Protein AF-A0A059LNC3-F1 (afdb_monomer)

Foldseek 3Di:
DPPVVVVVVVVVVVVVVVVVVVVVVVVVVVPDQQWADLLQRDRDDCVVVVVPDDIDNHSCQLFPLPPNHSHVPGDPVFQPFWKAQPDVPDQQAIDTDSPNVCSSPPARTDPDRCQCQPAPDPRHVDNGGGHQDDWWWAADDVPDQRAIDTDSPPCCCVVPARTHRDRCQCQDCVRVHVRGGPPPPPPDDDPPPPDPDPDDDPVPPDDDDDPPPPPDDDDDDDD

Mean predicted aligned error: 16.3 Å

Sequence (223 aa):
MTLKYVAALFVAALAATAGARTLLRSASRQLAPPCYVPNTCRDDSPSVCARGFDTYESVEDCCTSGGVGAFPDGCSAQAPDCIVVTSYFPKMDCGPSTNSTKCAENWGRWNTYEDCCAVQAKGGAFPNGCTKPGPCWAMSTSFPQRTCAVTDNSTICMRGWGAFVEEGACCALGGAFSDGCTHLSTGERMPLLVPVDPMPSIDDFMPLEDPTAAALKSVDDRV

Structure (mmCIF, N/CA/C/O backbone):
data_AF-A0A059LNC3-F1
#
_entry.id   AF-A0A059LNC3-F1
#
loop_
_atom_site.group_PDB
_atom_site.id
_atom_site.type_symbol
_atom_site.label_atom_id
_atom_site.label_alt_id
_atom_site.label_comp_id
_atom_site.label_asym_id
_atom_site.label_entity_id
_atom_site.label_seq_id
_atom_site.pdbx_PDB_ins_code
_atom_site.Cartn_x
_atom_site.Cartn_y
_atom_site.Cartn_z
_atom_site.occupancy
_atom_site.B_iso_or_equiv
_atom_site.auth_seq_id
_atom_site.auth_comp_id
_atom_site.auth_asym_id
_atom_site.auth_atom_id
_atom_site.pdbx_PDB_model_num
ATOM 1 N N . MET A 1 1 ? 36.373 65.378 -29.441 1.00 56.38 1 MET A N 1
ATOM 2 C CA . MET A 1 1 ? 35.057 64.908 -29.945 1.00 56.38 1 MET A CA 1
ATOM 3 C C . MET A 1 1 ? 35.093 63.522 -30.612 1.00 56.38 1 MET A C 1
ATOM 5 O O . MET A 1 1 ? 34.067 63.080 -31.103 1.00 56.38 1 MET A O 1
ATOM 9 N N . THR A 1 2 ? 36.206 62.782 -30.581 1.00 55.97 2 THR A N 1
ATOM 10 C CA . THR A 1 2 ? 36.377 61.531 -31.352 1.00 55.97 2 THR A CA 1
ATOM 11 C C . THR A 1 2 ? 36.233 60.236 -30.540 1.00 55.97 2 THR A C 1
ATOM 13 O O . THR A 1 2 ? 36.014 59.184 -31.125 1.00 55.97 2 THR A O 1
ATOM 16 N N . LEU A 1 3 ? 36.268 60.285 -29.202 1.00 53.72 3 LEU A N 1
ATOM 17 C CA . LEU A 1 3 ? 36.261 59.067 -28.373 1.00 53.72 3 LEU A CA 1
ATOM 18 C C . LEU A 1 3 ? 34.870 58.420 -28.190 1.00 53.72 3 LEU A C 1
ATOM 20 O O . LEU A 1 3 ? 34.778 57.212 -28.003 1.00 53.72 3 LEU A O 1
ATOM 24 N N . LYS A 1 4 ? 33.774 59.191 -28.274 1.00 55.47 4 LYS A N 1
AT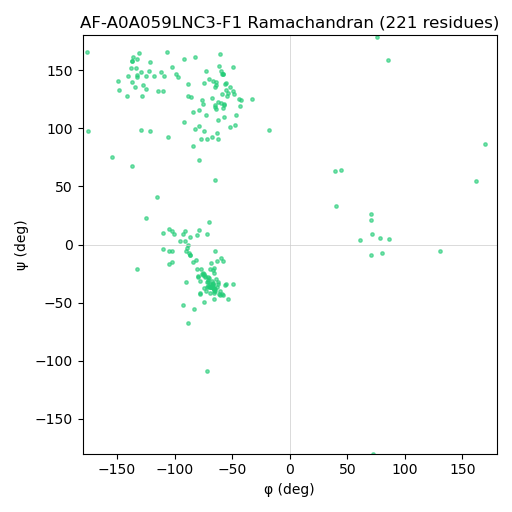OM 25 C CA . LYS A 1 4 ? 32.408 58.663 -28.060 1.00 55.47 4 LYS A CA 1
ATOM 26 C C . LYS A 1 4 ? 31.874 57.837 -29.241 1.00 55.47 4 LYS A C 1
ATOM 28 O O . LYS A 1 4 ? 31.067 56.941 -29.028 1.00 55.47 4 LYS A O 1
ATOM 33 N N . TYR A 1 5 ? 32.350 58.093 -30.462 1.00 52.41 5 TYR A N 1
ATOM 34 C CA . TYR A 1 5 ? 31.890 57.381 -31.662 1.00 52.41 5 TYR A CA 1
ATOM 35 C C . TYR A 1 5 ? 32.535 55.996 -31.833 1.00 52.41 5 TYR A C 1
ATOM 37 O O . TYR A 1 5 ? 31.896 55.089 -32.356 1.00 52.41 5 TYR A O 1
ATOM 45 N N . VAL A 1 6 ? 33.758 55.792 -31.326 1.00 59.41 6 VAL A N 1
ATOM 46 C CA . VAL A 1 6 ? 34.452 54.492 -31.414 1.00 59.41 6 VAL A CA 1
ATOM 47 C C . VAL A 1 6 ? 33.821 53.452 -30.479 1.00 59.41 6 VAL A C 1
ATOM 49 O O . VAL A 1 6 ? 33.678 52.290 -30.853 1.00 59.41 6 VAL A O 1
ATOM 52 N N . ALA A 1 7 ? 33.362 53.868 -29.294 1.00 58.66 7 ALA A N 1
ATOM 53 C CA . ALA A 1 7 ? 32.707 52.969 -28.343 1.00 58.66 7 ALA A CA 1
ATOM 54 C C . ALA A 1 7 ? 31.346 52.450 -28.853 1.00 58.66 7 ALA A C 1
ATOM 56 O O . ALA A 1 7 ? 31.029 51.277 -28.671 1.00 58.66 7 ALA A O 1
ATOM 57 N N . ALA A 1 8 ? 30.565 53.287 -29.545 1.00 56.69 8 ALA A N 1
ATOM 58 C CA . ALA A 1 8 ? 29.263 52.888 -30.089 1.00 56.69 8 ALA A CA 1
ATOM 59 C C . ALA A 1 8 ? 29.383 51.855 -31.229 1.00 56.69 8 ALA A C 1
ATOM 61 O O . ALA A 1 8 ? 28.571 50.934 -31.317 1.00 56.69 8 ALA A O 1
ATOM 62 N N . LEU A 1 9 ? 30.428 51.957 -32.060 1.00 57.75 9 LEU A N 1
ATOM 63 C CA . LEU A 1 9 ? 30.699 51.002 -33.142 1.00 57.75 9 LEU A CA 1
ATOM 64 C C . LEU A 1 9 ? 31.119 49.615 -32.623 1.00 57.75 9 LEU A C 1
ATOM 66 O O . LEU A 1 9 ? 30.714 48.604 -33.196 1.00 57.75 9 LEU A O 1
ATOM 70 N N . PHE A 1 10 ? 31.855 49.543 -31.509 1.00 56.38 10 PHE A N 1
ATOM 71 C CA . PHE A 1 10 ? 32.237 48.257 -30.908 1.00 56.38 10 PHE A CA 1
ATOM 72 C C . PHE A 1 10 ? 31.051 47.510 -30.277 1.00 56.38 10 PHE A C 1
ATOM 74 O O . PHE A 1 10 ? 30.966 46.286 -30.391 1.00 56.38 10 PHE A O 1
ATOM 81 N N . VAL A 1 11 ? 30.100 48.222 -29.662 1.00 58.44 11 VAL A N 1
ATOM 82 C CA . VAL A 1 11 ? 28.912 47.597 -29.047 1.00 58.44 11 VAL A CA 1
ATOM 83 C C . VAL A 1 11 ? 27.966 47.018 -30.109 1.00 58.44 11 VAL A C 1
ATOM 85 O O . VAL A 1 11 ? 27.432 45.924 -29.923 1.00 58.44 11 VAL A O 1
ATOM 88 N N . ALA A 1 12 ? 27.817 47.682 -31.260 1.00 55.06 12 ALA A N 1
ATOM 89 C CA . ALA A 1 12 ? 27.000 47.171 -32.364 1.00 55.06 12 ALA A CA 1
ATOM 90 C C . ALA A 1 12 ? 27.604 45.912 -33.025 1.00 55.06 12 ALA A C 1
ATOM 92 O O . ALA A 1 12 ? 26.870 44.984 -33.370 1.00 55.06 12 ALA A O 1
ATOM 93 N N . ALA A 1 13 ? 28.935 45.831 -33.144 1.00 53.44 13 ALA A N 1
ATOM 94 C CA . ALA A 1 13 ? 29.615 44.663 -33.713 1.00 53.44 13 ALA A CA 1
ATOM 95 C C . ALA A 1 13 ? 29.520 43.413 -32.812 1.00 53.44 13 ALA A C 1
ATOM 97 O O . ALA A 1 13 ? 29.395 42.290 -33.307 1.00 53.44 13 ALA A O 1
ATOM 98 N N . LEU A 1 14 ? 29.513 43.589 -31.486 1.00 55.06 14 LEU A N 1
ATOM 99 C CA . LEU A 1 14 ? 29.352 42.482 -30.537 1.00 55.06 14 LEU A CA 1
ATOM 100 C C . LEU A 1 14 ? 27.921 41.914 -30.531 1.00 55.06 14 LEU A C 1
ATOM 102 O O . LEU A 1 14 ? 27.759 40.696 -30.451 1.00 55.06 14 LEU A O 1
ATOM 106 N N . ALA A 1 15 ? 26.890 42.746 -30.710 1.00 53.81 15 ALA A N 1
ATOM 107 C CA . ALA A 1 15 ? 25.498 42.285 -30.751 1.00 53.81 15 ALA A CA 1
ATOM 108 C C . ALA A 1 15 ? 25.180 41.407 -31.983 1.00 53.81 15 ALA A C 1
ATOM 110 O O . ALA A 1 15 ? 24.427 40.437 -31.875 1.00 53.81 15 ALA A O 1
ATOM 111 N N . ALA A 1 16 ? 25.800 41.678 -33.138 1.00 52.62 16 ALA A N 1
ATOM 112 C CA . ALA A 1 16 ? 25.565 40.914 -34.368 1.00 52.62 16 ALA A CA 1
ATOM 113 C C . ALA A 1 16 ? 26.142 39.481 -34.327 1.00 52.62 16 ALA A C 1
ATOM 115 O O . ALA A 1 16 ? 25.589 38.565 -34.937 1.00 52.62 16 ALA A O 1
ATOM 116 N N . THR A 1 17 ? 27.220 39.247 -33.570 1.00 54.09 17 THR A N 1
ATOM 117 C CA . THR A 1 17 ? 27.841 37.908 -33.474 1.00 54.09 17 THR A CA 1
ATOM 118 C C . THR A 1 17 ? 27.118 36.962 -32.511 1.00 54.09 17 THR A C 1
ATOM 120 O O . THR A 1 17 ? 27.224 35.741 -32.653 1.00 54.09 17 THR A O 1
ATOM 123 N N . ALA A 1 18 ? 26.332 37.496 -31.569 1.00 55.28 18 ALA A N 1
ATOM 124 C CA . ALA A 1 18 ? 25.531 36.688 -30.654 1.00 55.28 18 ALA A CA 1
ATOM 125 C C . ALA A 1 18 ? 24.326 36.036 -31.359 1.00 55.28 18 ALA A C 1
ATOM 127 O O . ALA A 1 18 ? 24.063 34.857 -31.135 1.00 55.28 18 ALA A O 1
ATOM 128 N N . GLY A 1 19 ? 23.647 36.755 -32.264 1.00 56.31 19 GLY A N 1
ATOM 129 C CA . GLY A 1 19 ? 22.470 36.243 -32.983 1.00 56.31 19 GLY A CA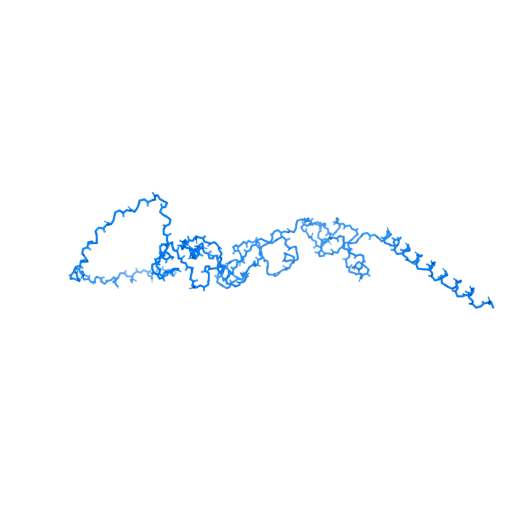 1
ATOM 130 C C . GLY A 1 19 ? 22.777 35.117 -33.981 1.00 56.31 19 GLY A C 1
ATOM 131 O O . GLY A 1 19 ? 22.016 34.155 -34.090 1.00 56.31 19 GLY A O 1
ATOM 132 N N . ALA A 1 20 ? 23.926 35.180 -34.664 1.00 56.69 20 ALA A N 1
ATOM 133 C CA . ALA A 1 20 ? 24.316 34.169 -35.651 1.00 56.69 20 ALA A CA 1
ATOM 134 C C . ALA A 1 20 ? 24.593 32.787 -35.022 1.00 56.69 20 ALA A C 1
ATOM 136 O O . ALA A 1 20 ? 24.290 31.753 -35.620 1.00 56.69 20 ALA A O 1
ATOM 137 N N . ARG A 1 21 ? 25.117 32.744 -33.788 1.00 59.69 21 ARG A N 1
ATOM 138 C CA . ARG A 1 21 ? 25.406 31.480 -33.082 1.00 59.69 21 ARG A CA 1
ATOM 139 C C . ARG A 1 21 ? 24.139 30.750 -32.629 1.00 59.69 21 ARG A C 1
ATOM 141 O O . ARG A 1 21 ? 24.135 29.520 -32.583 1.00 59.69 21 ARG A O 1
ATOM 148 N N . THR A 1 22 ? 23.066 31.474 -32.321 1.00 60.84 22 THR A N 1
ATOM 149 C CA . THR A 1 22 ? 21.786 30.884 -31.896 1.00 60.84 22 THR A CA 1
ATOM 150 C C . THR A 1 22 ? 21.028 30.266 -33.072 1.00 60.84 22 THR A C 1
ATOM 152 O O . THR A 1 22 ? 20.455 29.185 -32.927 1.00 60.84 22 THR A O 1
ATOM 155 N N . LEU A 1 23 ? 21.084 30.901 -34.250 1.00 59.72 23 LEU A N 1
ATOM 156 C CA . LEU A 1 23 ? 20.479 30.370 -35.476 1.00 59.72 23 LEU A CA 1
ATOM 157 C C . LEU A 1 23 ? 21.220 29.127 -35.987 1.00 59.72 23 LEU A C 1
ATOM 159 O O . LEU A 1 23 ? 20.574 28.133 -36.312 1.00 59.72 23 LEU A O 1
ATOM 163 N N . LEU A 1 24 ? 22.559 29.121 -35.950 1.00 59.75 24 LEU A N 1
ATOM 164 C CA . LEU A 1 24 ? 23.356 27.938 -36.304 1.00 59.75 24 LEU A CA 1
ATOM 165 C C . LEU A 1 24 ? 23.101 26.749 -35.363 1.00 59.75 24 LEU A C 1
ATOM 167 O O . LEU A 1 24 ? 23.027 25.620 -35.837 1.00 59.75 24 LEU A O 1
ATOM 171 N N . ARG A 1 25 ? 22.889 26.982 -34.057 1.00 60.56 25 ARG A N 1
ATOM 172 C CA . ARG A 1 25 ? 22.523 25.915 -33.103 1.00 60.56 25 ARG A CA 1
ATOM 173 C C . ARG A 1 25 ? 21.105 25.371 -33.290 1.00 60.56 25 ARG A C 1
ATOM 175 O O . ARG A 1 25 ? 20.871 24.219 -32.934 1.00 60.56 25 ARG A O 1
ATOM 182 N N . SER A 1 26 ? 20.166 26.171 -33.801 1.00 61.31 26 SER A N 1
ATOM 183 C CA . SER A 1 26 ? 18.816 25.678 -34.123 1.00 61.31 26 SER A CA 1
ATOM 184 C C . SER A 1 26 ? 18.805 24.900 -35.436 1.00 61.31 26 SER A C 1
ATOM 186 O O . SER A 1 26 ? 18.231 23.817 -35.484 1.00 61.31 26 SER A O 1
ATOM 188 N N . ALA A 1 27 ? 19.511 25.385 -36.461 1.00 60.66 27 ALA A N 1
ATOM 189 C CA . ALA A 1 27 ? 19.631 24.684 -37.738 1.00 60.66 27 ALA A CA 1
ATOM 190 C C . ALA A 1 27 ? 20.395 23.355 -37.598 1.00 60.66 27 ALA A C 1
ATOM 192 O O . ALA A 1 27 ? 19.988 22.349 -38.169 1.00 60.66 27 ALA A O 1
ATOM 193 N N . SER A 1 28 ? 21.447 23.297 -36.769 1.0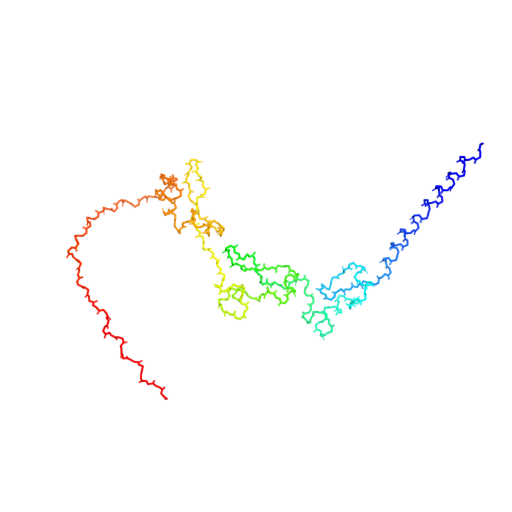0 58.78 28 SER A N 1
ATOM 194 C CA . SER A 1 28 ? 22.190 22.050 -36.539 1.00 58.78 28 SER A CA 1
ATOM 195 C C . SER A 1 28 ? 21.396 20.996 -35.760 1.00 58.78 28 SER A C 1
ATOM 197 O O . SER A 1 28 ? 21.720 19.818 -35.844 1.00 58.78 28 SER A O 1
ATOM 199 N N . ARG A 1 29 ? 20.359 21.389 -35.004 1.00 56.19 29 ARG A N 1
ATOM 200 C CA . ARG A 1 29 ? 19.451 20.435 -34.343 1.00 56.19 29 ARG A CA 1
ATOM 201 C C . ARG A 1 29 ? 18.440 19.811 -35.304 1.00 56.19 29 ARG A C 1
ATOM 203 O O . ARG A 1 29 ? 17.932 18.748 -34.992 1.00 56.19 29 ARG A O 1
ATOM 210 N N . GLN A 1 30 ? 18.164 20.442 -36.446 1.00 58.88 30 GLN A N 1
ATOM 211 C CA . GLN A 1 30 ? 17.219 19.922 -37.441 1.00 58.88 30 GLN A CA 1
ATOM 212 C C . GLN A 1 30 ? 17.833 18.898 -38.405 1.00 58.88 30 GLN A C 1
ATOM 214 O O . GLN A 1 30 ? 17.085 18.212 -39.089 1.00 58.88 30 GLN A O 1
ATOM 219 N N . LEU A 1 31 ? 19.166 18.793 -38.475 1.00 62.88 31 LEU A N 1
ATOM 220 C CA . LEU A 1 31 ? 19.852 17.849 -39.370 1.00 62.88 31 LEU A CA 1
ATOM 221 C C . LEU A 1 31 ? 20.433 16.620 -38.661 1.00 62.88 31 LEU A C 1
ATOM 223 O O . LEU A 1 31 ? 20.955 15.736 -39.335 1.00 62.88 31 LEU A O 1
ATOM 227 N N . ALA A 1 32 ? 20.378 16.554 -37.329 1.00 65.88 32 ALA A N 1
ATOM 228 C CA . ALA A 1 32 ? 20.753 15.331 -36.634 1.00 65.88 32 ALA A CA 1
ATOM 229 C C . ALA A 1 32 ? 19.606 14.318 -36.796 1.00 65.88 32 ALA A C 1
ATOM 231 O O . ALA A 1 32 ? 18.471 14.670 -36.461 1.00 65.88 32 ALA A O 1
ATOM 232 N N . PRO A 1 33 ? 19.861 13.107 -37.325 1.00 69.06 33 PRO A N 1
ATOM 233 C CA . PRO A 1 33 ? 18.838 12.070 -37.364 1.00 69.06 33 PRO A CA 1
ATOM 234 C C . PRO A 1 33 ? 18.348 11.772 -35.934 1.00 69.06 33 PRO A C 1
ATOM 236 O O . PRO A 1 33 ? 19.143 11.891 -34.992 1.00 69.06 33 PRO A O 1
ATOM 239 N N . PRO A 1 34 ? 17.057 11.431 -35.751 1.00 72.81 34 PRO A N 1
ATOM 240 C CA . PRO A 1 34 ? 16.557 10.971 -34.461 1.00 72.81 34 PRO A CA 1
ATOM 241 C C . PRO A 1 34 ? 17.356 9.740 -34.025 1.00 72.81 34 PRO A C 1
ATOM 243 O O . PRO A 1 34 ? 17.830 8.965 -34.854 1.00 72.81 34 PRO A O 1
ATOM 246 N N . CYS A 1 35 ? 17.559 9.596 -32.724 1.00 74.44 35 CYS A N 1
ATOM 247 C CA . CYS A 1 35 ? 18.423 8.565 -32.175 1.00 74.44 35 CYS A CA 1
ATOM 248 C C . CYS A 1 35 ? 17.804 8.014 -30.894 1.00 74.44 35 CYS A C 1
ATOM 250 O O . CYS A 1 35 ? 17.443 8.763 -29.985 1.00 74.44 35 CYS A O 1
ATOM 252 N N . TYR A 1 36 ? 17.680 6.690 -30.831 1.00 75.31 36 TYR A N 1
ATOM 253 C CA . TYR A 1 36 ? 16.955 6.005 -29.764 1.00 75.31 36 TYR A CA 1
ATOM 254 C C . TYR A 1 36 ? 17.917 5.244 -28.856 1.00 75.31 36 TYR A C 1
ATOM 256 O O . TYR A 1 36 ? 18.804 4.530 -29.328 1.00 75.31 36 TYR A O 1
ATOM 264 N N . VAL A 1 37 ? 17.750 5.411 -27.542 1.00 73.44 37 VAL A N 1
ATOM 265 C CA . VAL A 1 37 ? 18.622 4.811 -26.521 1.00 73.44 37 VAL A CA 1
ATOM 266 C C . VAL A 1 37 ? 18.106 3.411 -26.145 1.00 73.44 37 VAL A C 1
ATOM 268 O O . VAL A 1 37 ? 16.901 3.261 -25.932 1.00 73.44 37 VAL A O 1
ATOM 271 N N . PRO A 1 38 ? 18.978 2.395 -25.973 1.00 66.38 38 PRO A N 1
ATOM 272 C CA . PRO A 1 38 ? 18.580 1.000 -25.758 1.00 66.38 38 PRO A CA 1
ATOM 273 C C . PRO A 1 38 ? 17.657 0.783 -24.561 1.00 66.38 38 PRO A C 1
ATOM 275 O O . PRO A 1 38 ? 16.782 -0.064 -24.599 1.00 66.38 38 PRO A O 1
ATOM 278 N N . ASN A 1 39 ? 17.830 1.549 -23.484 1.00 66.69 39 ASN A N 1
ATOM 279 C CA . ASN A 1 39 ? 17.120 1.286 -22.229 1.00 66.69 39 ASN A CA 1
ATOM 280 C C . ASN A 1 39 ? 15.690 1.833 -22.202 1.00 66.69 39 ASN A C 1
ATOM 282 O O . ASN A 1 39 ? 14.934 1.524 -21.284 1.00 66.69 39 ASN A O 1
ATOM 286 N N . THR A 1 40 ? 15.329 2.699 -23.146 1.00 68.88 40 THR A N 1
ATOM 287 C CA . THR A 1 40 ? 14.039 3.401 -23.133 1.00 68.88 40 THR A CA 1
ATOM 288 C C . THR A 1 40 ? 13.335 3.359 -24.479 1.00 68.88 40 THR A C 1
ATOM 290 O O . THR A 1 40 ? 12.126 3.591 -24.508 1.00 68.88 40 THR A O 1
ATOM 293 N N . CYS A 1 41 ? 14.073 3.124 -25.575 1.00 71.69 41 CYS A N 1
ATOM 294 C CA . CYS A 1 41 ? 13.630 3.314 -26.959 1.00 71.69 41 CYS A CA 1
ATOM 295 C C . CYS A 1 41 ? 12.793 4.586 -27.145 1.00 71.69 41 CYS A C 1
ATOM 297 O O . CYS A 1 41 ? 11.860 4.643 -27.945 1.00 71.69 41 CYS A O 1
ATOM 299 N N . ARG A 1 42 ? 13.114 5.619 -26.360 1.00 71.69 42 ARG A N 1
ATOM 300 C CA . ARG A 1 42 ? 12.506 6.938 -26.441 1.00 71.69 42 ARG A CA 1
ATOM 301 C C . ARG A 1 42 ? 13.449 7.873 -27.165 1.00 71.69 42 ARG A C 1
ATOM 303 O O . ARG A 1 42 ? 14.664 7.687 -27.154 1.00 71.69 42 ARG A O 1
ATOM 310 N N . ASP A 1 43 ? 12.836 8.869 -27.786 1.00 66.50 43 ASP A N 1
ATOM 311 C CA . ASP A 1 43 ? 13.534 9.988 -28.397 1.00 66.50 43 ASP A CA 1
ATOM 312 C C . ASP A 1 43 ? 14.169 10.808 -27.263 1.00 66.50 43 ASP A C 1
ATOM 314 O O . ASP A 1 43 ? 13.512 11.608 -26.586 1.00 66.50 43 ASP A O 1
ATOM 318 N N . ASP A 1 44 ? 15.419 10.481 -26.945 1.00 66.75 44 ASP A N 1
ATOM 319 C CA . ASP A 1 44 ? 16.178 11.106 -25.871 1.00 66.75 44 ASP A CA 1
ATOM 320 C C . ASP A 1 44 ? 16.975 12.298 -26.412 1.00 66.75 44 ASP A C 1
ATOM 322 O O . ASP A 1 44 ? 17.233 12.447 -27.605 1.00 66.75 44 ASP A O 1
ATOM 326 N N . SER A 1 45 ? 17.375 13.201 -25.513 1.00 65.75 45 SER A N 1
ATOM 327 C CA . SER A 1 45 ? 18.103 14.405 -25.921 1.00 65.75 45 SER A CA 1
ATOM 328 C C . SER A 1 45 ? 19.364 14.059 -26.737 1.00 65.75 45 SER A C 1
ATOM 330 O O . SER A 1 45 ? 20.146 13.203 -26.313 1.00 65.75 45 SER A O 1
ATOM 332 N N . PRO A 1 46 ? 19.669 14.806 -27.820 1.00 67.50 46 PRO A N 1
ATOM 333 C CA . PRO A 1 46 ? 20.775 14.523 -28.751 1.00 67.50 46 PRO A CA 1
ATOM 334 C C . PRO A 1 46 ? 22.164 14.476 -28.089 1.00 67.50 46 PRO A C 1
ATOM 336 O O . PRO A 1 46 ? 23.134 13.985 -28.664 1.00 67.50 46 PRO A O 1
ATOM 339 N N . SER A 1 47 ? 22.279 14.965 -26.852 1.00 71.69 47 SER A N 1
ATOM 340 C CA . SER A 1 47 ? 23.475 14.838 -26.018 1.00 71.69 47 SER A CA 1
ATOM 341 C C . SER A 1 47 ? 23.814 13.403 -25.605 1.00 71.69 47 SER A C 1
ATOM 343 O O . SER A 1 47 ? 24.974 13.151 -25.284 1.00 71.69 47 SER A O 1
ATOM 345 N N . VAL A 1 48 ? 22.839 12.489 -25.559 1.00 69.12 48 VAL A N 1
ATOM 346 C CA . VAL A 1 48 ? 23.081 11.069 -25.245 1.00 69.12 48 VAL A CA 1
ATOM 347 C C . VAL A 1 48 ? 23.645 10.361 -26.475 1.00 69.12 48 VAL A C 1
ATOM 349 O O . VAL A 1 48 ? 24.652 9.664 -26.379 1.00 69.12 48 VAL A O 1
ATOM 352 N N . CYS A 1 49 ? 23.090 10.658 -27.647 1.00 70.19 49 CYS A N 1
ATOM 353 C CA . CYS A 1 49 ? 23.513 10.078 -28.918 1.00 70.19 49 CYS A CA 1
ATOM 354 C C . CYS A 1 49 ? 24.911 10.531 -29.345 1.00 70.19 49 CYS A C 1
ATOM 356 O O . CYS A 1 49 ? 25.710 9.740 -29.837 1.00 70.19 49 CYS A O 1
ATOM 358 N N . ALA A 1 50 ? 25.270 11.786 -29.058 1.00 71.75 50 ALA A N 1
ATOM 359 C CA . ALA A 1 50 ? 26.607 12.307 -29.341 1.00 71.75 50 ALA A CA 1
ATOM 360 C C . ALA A 1 50 ? 27.736 11.594 -28.566 1.00 71.75 50 ALA A C 1
ATOM 362 O O . ALA A 1 50 ? 28.907 11.785 -28.889 1.00 71.75 50 ALA A O 1
ATOM 363 N N . ARG A 1 51 ? 27.413 10.800 -27.533 1.00 76.12 51 ARG A N 1
ATOM 364 C CA . ARG A 1 51 ? 28.406 10.070 -26.730 1.00 76.12 51 ARG A CA 1
ATOM 365 C C . ARG A 1 51 ? 28.761 8.689 -27.290 1.00 76.12 51 ARG A C 1
ATOM 367 O O . ARG A 1 51 ? 29.608 8.033 -26.696 1.00 76.12 51 ARG A O 1
ATOM 374 N N . GLY A 1 52 ? 28.167 8.275 -28.414 1.00 62.78 52 GLY A N 1
ATOM 375 C CA . GLY A 1 52 ? 28.530 7.032 -29.102 1.00 62.78 52 GLY A CA 1
ATOM 376 C C . GLY A 1 52 ? 28.109 5.757 -28.368 1.00 62.78 52 GLY A C 1
ATOM 377 O O . GLY A 1 52 ? 28.754 4.728 -28.531 1.00 62.78 52 GLY A O 1
ATOM 378 N N . PHE A 1 53 ? 27.063 5.824 -27.542 1.00 68.56 53 PHE A N 1
ATOM 379 C CA . PHE A 1 53 ? 26.403 4.614 -27.052 1.00 68.56 53 PHE A CA 1
ATOM 380 C C . PHE A 1 53 ? 25.600 3.984 -28.193 1.00 68.56 53 PHE A C 1
ATOM 382 O O . PHE A 1 53 ? 25.125 4.721 -29.061 1.00 68.56 53 PHE A O 1
ATOM 389 N N . ASP A 1 54 ? 25.467 2.655 -28.189 1.00 70.31 54 ASP A N 1
ATOM 390 C CA . ASP A 1 54 ? 24.672 1.892 -29.158 1.00 70.31 54 ASP A CA 1
ATOM 391 C C . ASP A 1 54 ? 23.293 2.544 -29.297 1.00 70.31 54 ASP A C 1
ATOM 393 O O . ASP A 1 54 ? 22.474 2.471 -28.388 1.00 70.31 54 ASP A O 1
ATOM 397 N N . THR A 1 55 ? 23.067 3.279 -30.381 1.00 75.25 55 THR A N 1
ATOM 398 C CA . THR A 1 55 ? 21.816 3.999 -30.637 1.00 75.25 55 THR A CA 1
ATOM 399 C C . THR A 1 55 ? 21.193 3.428 -31.891 1.00 75.25 55 THR A C 1
ATOM 401 O O . THR A 1 55 ? 21.897 3.026 -32.815 1.00 75.25 55 THR A O 1
ATOM 404 N N . TYR A 1 56 ? 19.868 3.378 -31.906 1.00 77.94 56 TYR A N 1
ATOM 405 C CA . TYR A 1 56 ? 19.108 2.871 -33.040 1.00 77.94 56 TYR A CA 1
ATOM 406 C C . TYR A 1 56 ? 18.638 4.039 -33.913 1.00 77.94 56 TYR A C 1
ATOM 408 O O . TYR A 1 56 ? 18.316 5.111 -33.389 1.00 77.94 56 TYR A O 1
ATOM 416 N N . GLU A 1 57 ? 18.610 3.832 -35.233 1.00 79.31 57 GLU A N 1
ATOM 417 C CA . GLU A 1 57 ? 18.176 4.836 -36.221 1.00 79.31 57 GLU A CA 1
ATOM 418 C C . GLU A 1 57 ? 16.649 5.006 -36.248 1.00 79.31 57 GLU A C 1
ATOM 420 O O . GLU A 1 57 ? 16.141 6.064 -36.623 1.00 79.31 57 GLU A O 1
ATOM 425 N N . SER A 1 58 ? 15.910 3.981 -35.820 1.00 81.06 58 SER A N 1
ATOM 426 C CA . SER A 1 58 ? 14.452 3.989 -35.744 1.00 81.06 58 SER A CA 1
ATOM 427 C C . SER A 1 58 ? 13.947 3.358 -34.444 1.00 81.06 58 SER A C 1
ATOM 429 O O . SER A 1 58 ? 14.637 2.562 -33.795 1.00 81.06 58 SER A O 1
ATOM 431 N N . VAL A 1 59 ? 12.715 3.714 -34.063 1.00 78.12 59 VAL A N 1
ATOM 432 C CA . VAL A 1 59 ? 12.000 3.020 -32.984 1.00 78.12 59 VAL A CA 1
ATOM 433 C C . VAL A 1 59 ? 11.811 1.562 -33.374 1.00 78.12 59 VAL A C 1
ATOM 435 O O . VAL A 1 59 ? 12.043 0.698 -32.539 1.00 78.12 59 VAL A O 1
ATOM 438 N N . GLU A 1 60 ? 11.453 1.268 -34.628 1.00 79.88 60 GLU A N 1
ATOM 439 C CA . GLU A 1 60 ? 11.293 -0.108 -35.089 1.00 79.88 60 GLU A CA 1
ATOM 440 C C . GLU A 1 60 ? 12.545 -0.951 -34.821 1.00 79.88 60 GLU A C 1
ATOM 442 O O . GLU A 1 60 ? 12.411 -2.019 -34.235 1.00 79.88 60 GLU A O 1
ATOM 447 N N . ASP A 1 61 ? 13.751 -0.469 -35.128 1.00 79.19 61 ASP A N 1
ATOM 448 C CA . ASP A 1 61 ? 14.995 -1.223 -34.891 1.00 79.19 61 ASP A CA 1
ATOM 449 C C . ASP A 1 61 ? 15.274 -1.434 -33.397 1.00 79.19 61 ASP A C 1
ATOM 451 O O . ASP A 1 61 ? 15.655 -2.527 -32.973 1.00 79.19 61 ASP A O 1
ATOM 455 N N . CYS A 1 62 ? 15.012 -0.410 -32.580 1.00 77.69 62 CYS A N 1
ATOM 456 C CA . CYS A 1 62 ? 15.128 -0.496 -31.123 1.00 77.69 62 CYS A CA 1
ATOM 457 C C . CYS A 1 62 ? 14.149 -1.531 -30.532 1.00 77.69 62 CYS A C 1
ATOM 459 O O . CYS A 1 62 ? 14.449 -2.205 -29.542 1.00 77.69 62 CYS A O 1
ATOM 461 N N . CYS A 1 63 ? 12.993 -1.679 -31.183 1.00 77.12 63 CYS A N 1
ATOM 462 C CA . CYS A 1 63 ? 11.824 -2.422 -30.728 1.00 77.12 63 CYS A CA 1
ATOM 463 C C . CYS A 1 63 ? 11.557 -3.708 -31.517 1.00 77.12 63 CYS A C 1
ATOM 465 O O . CYS A 1 63 ? 10.486 -4.299 -31.373 1.00 77.12 63 CYS A O 1
ATOM 467 N N . THR A 1 64 ? 12.481 -4.139 -32.378 1.00 77.75 64 THR A N 1
ATOM 468 C CA . THR A 1 64 ? 12.262 -5.301 -33.240 1.00 77.75 64 THR A CA 1
ATOM 469 C C . THR A 1 64 ? 12.375 -6.583 -32.419 1.00 77.75 64 THR A C 1
ATOM 471 O O . THR A 1 64 ? 13.439 -6.910 -31.892 1.00 77.75 64 THR A O 1
ATOM 474 N N . SER A 1 65 ? 11.298 -7.374 -32.404 1.00 54.56 65 SER A N 1
ATOM 475 C CA . SER A 1 65 ? 11.186 -8.675 -31.719 1.00 54.56 65 SER A CA 1
ATOM 476 C C . SER A 1 65 ? 12.016 -9.814 -32.346 1.00 54.56 65 SER A C 1
ATOM 478 O O . SER A 1 65 ? 11.772 -10.996 -32.120 1.00 54.56 65 SER A O 1
ATOM 480 N N . GLY A 1 66 ? 13.021 -9.462 -33.153 1.00 58.44 66 GLY A N 1
ATOM 481 C CA . GLY A 1 66 ? 13.897 -10.367 -33.902 1.00 58.44 66 GLY A CA 1
ATOM 482 C C . GLY A 1 66 ? 15.271 -10.613 -33.267 1.00 58.44 66 GLY A C 1
ATOM 483 O O . GLY A 1 66 ? 16.128 -11.206 -33.915 1.00 58.44 66 GLY A O 1
ATOM 484 N N . GLY A 1 67 ? 15.505 -10.152 -32.032 1.00 56.41 67 GLY A N 1
ATOM 485 C CA . GLY A 1 67 ? 16.712 -10.479 -31.253 1.00 56.41 67 GLY A CA 1
ATOM 486 C C . GLY A 1 67 ? 17.941 -9.588 -31.479 1.00 56.41 67 GLY A C 1
ATOM 487 O O . GLY A 1 67 ? 18.990 -9.861 -30.905 1.00 56.41 67 GLY A O 1
ATOM 488 N N . VAL A 1 68 ? 17.821 -8.526 -32.281 1.00 60.47 68 VAL A N 1
ATOM 489 C CA . VAL A 1 68 ? 18.855 -7.479 -32.438 1.00 60.47 68 VAL A CA 1
ATOM 490 C C . VAL A 1 68 ? 18.510 -6.170 -31.722 1.00 60.47 68 VAL A C 1
ATOM 492 O O . VAL A 1 68 ? 19.403 -5.361 -31.498 1.00 60.47 68 VAL A O 1
ATOM 495 N N . GLY A 1 69 ? 17.243 -5.972 -31.343 1.00 62.53 69 GLY A N 1
ATOM 496 C CA . GLY A 1 69 ? 16.794 -4.811 -30.574 1.00 62.53 69 GLY A CA 1
ATOM 497 C C . GLY A 1 69 ? 17.041 -4.966 -29.072 1.00 62.53 69 GLY A C 1
ATOM 498 O O . GLY A 1 69 ? 17.199 -6.074 -28.555 1.00 62.53 69 GLY A O 1
ATOM 499 N N . ALA A 1 70 ? 17.027 -3.847 -28.350 1.00 66.31 70 ALA A N 1
ATOM 500 C CA . ALA A 1 70 ? 17.220 -3.829 -26.900 1.00 66.31 70 ALA A CA 1
ATOM 501 C C . ALA A 1 70 ? 16.071 -4.507 -26.128 1.00 66.31 70 ALA A C 1
ATOM 503 O O . ALA A 1 70 ? 16.266 -4.961 -25.000 1.00 66.31 70 ALA A O 1
ATOM 504 N N . PHE A 1 71 ? 14.893 -4.612 -26.753 1.00 68.25 71 PHE A N 1
ATOM 505 C CA . PHE A 1 71 ? 13.710 -5.269 -26.204 1.00 68.25 71 PHE A CA 1
ATOM 506 C C . PHE A 1 71 ? 13.258 -6.412 -27.125 1.00 68.25 71 PHE A C 1
ATOM 508 O O . PHE A 1 71 ? 12.554 -6.162 -28.106 1.00 68.25 71 PHE A O 1
ATOM 515 N N . PRO A 1 72 ? 13.629 -7.673 -26.832 1.00 61.97 72 PRO A N 1
ATOM 516 C CA . PRO A 1 72 ? 13.281 -8.818 -27.680 1.00 61.97 72 PRO A CA 1
ATOM 517 C C . PRO A 1 72 ? 11.771 -9.104 -27.734 1.00 61.97 72 PRO A C 1
ATOM 519 O O . PRO A 1 72 ? 11.306 -9.708 -28.694 1.00 61.97 72 PRO A O 1
ATOM 522 N N . ASP A 1 73 ? 11.000 -8.621 -26.757 1.00 64.06 73 ASP A N 1
ATOM 523 C CA . ASP A 1 73 ? 9.534 -8.747 -26.716 1.00 64.06 73 ASP A CA 1
ATOM 524 C C . ASP A 1 73 ? 8.805 -7.562 -27.384 1.00 64.06 73 ASP A C 1
ATOM 526 O O . ASP A 1 73 ? 7.575 -7.498 -27.403 1.00 64.06 73 ASP A O 1
ATOM 530 N N . GLY A 1 74 ? 9.564 -6.627 -27.964 1.00 68.00 74 GLY A N 1
ATOM 531 C CA . GLY A 1 74 ? 9.070 -5.390 -28.554 1.00 68.00 74 GLY A CA 1
ATOM 532 C C . GLY A 1 74 ? 8.906 -4.250 -27.549 1.00 68.00 74 GLY A C 1
ATOM 533 O O . GLY A 1 74 ? 8.791 -4.450 -26.341 1.00 68.00 74 GLY A O 1
ATOM 534 N N . CYS A 1 75 ? 8.888 -3.013 -28.047 1.00 67.69 75 CYS A N 1
ATOM 535 C CA . CYS A 1 75 ? 8.572 -1.853 -27.215 1.00 67.69 75 CYS A CA 1
ATOM 536 C C . CYS A 1 75 ? 7.063 -1.681 -27.124 1.00 67.69 75 CYS A C 1
ATOM 538 O O . CYS A 1 75 ? 6.462 -0.889 -27.858 1.00 67.69 75 CYS A O 1
ATOM 540 N N . SER A 1 76 ? 6.421 -2.380 -26.195 1.00 65.88 76 SER A N 1
ATOM 541 C CA . SER A 1 76 ? 5.143 -1.871 -25.723 1.00 65.88 76 SER A CA 1
ATOM 542 C C . SER A 1 76 ? 5.422 -0.529 -25.040 1.00 65.88 76 SER A C 1
ATOM 544 O O . SER A 1 76 ? 6.129 -0.449 -24.040 1.00 65.88 76 SER A O 1
ATOM 546 N N . ALA A 1 77 ? 4.870 0.562 -25.576 1.00 58.62 77 ALA A N 1
ATOM 547 C CA . ALA A 1 77 ? 4.937 1.880 -24.936 1.00 58.62 77 ALA A CA 1
ATOM 548 C C . ALA A 1 77 ? 4.290 1.892 -23.531 1.00 58.62 77 ALA A C 1
ATOM 550 O O . ALA A 1 77 ? 4.443 2.852 -22.773 1.00 58.62 77 ALA A O 1
ATOM 551 N N . GLN A 1 78 ? 3.569 0.824 -23.182 1.00 60.12 78 GLN A N 1
ATOM 552 C CA . GLN A 1 78 ? 3.220 0.478 -21.815 1.00 60.12 78 GLN A CA 1
ATOM 553 C C . GLN A 1 78 ? 4.378 -0.295 -21.197 1.00 60.12 78 GLN A C 1
ATOM 555 O O . GLN A 1 78 ? 4.688 -1.407 -21.624 1.00 60.12 78 GLN A O 1
ATOM 560 N N . ALA A 1 79 ? 5.010 0.314 -20.190 1.00 63.09 79 ALA A N 1
ATOM 561 C CA . ALA A 1 79 ? 5.878 -0.418 -19.283 1.00 63.09 79 ALA A CA 1
ATOM 562 C C . ALA A 1 79 ? 5.116 -1.666 -18.813 1.00 63.09 79 ALA A C 1
ATOM 564 O O . ALA A 1 79 ? 3.945 -1.517 -18.453 1.00 63.09 79 ALA A O 1
ATOM 565 N N . PRO A 1 80 ? 5.723 -2.863 -18.850 1.00 67.25 80 PRO A N 1
ATOM 566 C CA . PRO A 1 80 ? 5.057 -4.049 -18.340 1.00 67.25 80 PRO A CA 1
ATOM 567 C C . PRO A 1 80 ? 4.635 -3.763 -16.900 1.00 67.25 80 PRO A C 1
ATOM 569 O O . PRO A 1 80 ? 5.457 -3.301 -16.104 1.00 67.25 80 PRO A O 1
ATOM 572 N N . ASP A 1 81 ? 3.356 -3.984 -16.591 1.00 84.94 81 ASP A N 1
ATOM 573 C CA . ASP A 1 81 ? 2.870 -3.896 -15.220 1.00 84.94 81 ASP A CA 1
ATOM 574 C C . ASP A 1 81 ? 3.697 -4.879 -14.392 1.00 84.94 81 ASP A C 1
ATOM 576 O O . ASP A 1 81 ? 3.617 -6.094 -14.574 1.00 84.94 81 ASP A O 1
ATOM 580 N N . CYS A 1 82 ? 4.553 -4.346 -13.525 1.00 92.25 82 CYS A N 1
ATOM 581 C CA . CYS A 1 82 ? 5.400 -5.151 -12.666 1.00 92.25 82 CYS A CA 1
ATOM 582 C C . CYS A 1 82 ? 4.955 -4.998 -11.219 1.00 92.25 82 CYS A C 1
ATOM 584 O O . CYS A 1 82 ? 4.478 -3.938 -10.798 1.00 92.25 82 CYS A O 1
ATOM 586 N N . ILE A 1 83 ? 5.136 -6.056 -10.435 1.00 95.12 83 ILE A N 1
ATOM 587 C CA . ILE A 1 83 ? 4.933 -5.986 -8.996 1.00 95.12 83 ILE A CA 1
ATOM 588 C C . ILE A 1 83 ? 6.243 -5.555 -8.354 1.00 95.12 83 ILE A C 1
ATOM 590 O O . ILE A 1 83 ? 7.290 -6.157 -8.587 1.00 95.12 83 ILE A O 1
ATOM 594 N N . VAL A 1 84 ? 6.180 -4.517 -7.529 1.00 95.50 84 VAL A N 1
ATOM 595 C CA . VAL A 1 84 ? 7.311 -4.030 -6.733 1.00 95.50 84 VAL A CA 1
ATOM 596 C C . VAL A 1 84 ? 6.877 -3.847 -5.290 1.00 95.50 84 VAL A C 1
ATOM 598 O O . VAL A 1 84 ? 5.686 -3.760 -4.981 1.00 95.50 84 VAL A O 1
ATOM 601 N N . VAL A 1 85 ? 7.852 -3.715 -4.398 1.00 95.19 85 VAL A N 1
ATOM 602 C CA . VAL A 1 85 ? 7.585 -3.302 -3.020 1.00 95.19 85 VAL A CA 1
ATOM 603 C C . VAL A 1 85 ? 7.044 -1.872 -3.011 1.00 95.19 85 VAL A C 1
ATOM 605 O O . VAL A 1 85 ? 7.727 -0.927 -3.420 1.00 95.19 85 VAL A O 1
ATOM 608 N N . THR A 1 86 ? 5.814 -1.705 -2.527 1.00 93.19 86 THR A N 1
ATOM 609 C CA . THR A 1 86 ? 5.175 -0.391 -2.360 1.00 93.19 86 THR A CA 1
ATOM 610 C C . THR A 1 86 ? 5.461 0.192 -0.982 1.00 93.19 86 THR A C 1
ATOM 612 O O . THR A 1 86 ? 5.593 1.408 -0.840 1.00 93.19 86 THR A O 1
ATOM 615 N N . SER A 1 87 ? 5.605 -0.660 0.036 1.00 90.69 87 SER A N 1
ATOM 616 C CA . SER A 1 87 ? 5.927 -0.253 1.403 1.00 90.69 87 SER A CA 1
ATOM 617 C C . SER A 1 87 ? 6.748 -1.327 2.110 1.00 90.69 87 SER A C 1
ATOM 619 O O . SER A 1 87 ? 6.392 -2.498 2.057 1.00 90.69 87 SER A O 1
ATOM 621 N N . TYR A 1 88 ? 7.838 -0.939 2.781 1.00 87.81 88 TYR A N 1
ATOM 622 C CA . TYR A 1 88 ? 8.750 -1.896 3.415 1.00 87.81 88 TYR A CA 1
ATOM 623 C C . TYR A 1 88 ? 8.337 -2.243 4.848 1.00 87.81 88 TYR A C 1
ATOM 625 O O . TYR A 1 88 ? 7.906 -3.351 5.094 1.00 87.81 88 TYR A O 1
ATOM 633 N N . PHE A 1 89 ? 8.394 -1.317 5.805 1.00 84.94 89 PHE A N 1
ATOM 634 C CA . PHE A 1 89 ? 7.974 -1.566 7.191 1.00 84.94 89 PHE A CA 1
ATOM 635 C C . PHE A 1 89 ? 7.163 -0.371 7.709 1.00 84.94 89 PHE A C 1
ATOM 637 O O . PHE A 1 89 ? 7.536 0.766 7.409 1.00 84.94 89 PHE A O 1
ATOM 644 N N . PRO A 1 90 ? 6.068 -0.580 8.468 1.00 81.94 90 PRO A N 1
ATOM 645 C CA . PRO A 1 90 ? 5.544 -1.856 8.982 1.00 81.94 90 PRO A CA 1
ATOM 646 C C . PRO A 1 90 ? 4.615 -2.611 8.023 1.00 81.94 90 PRO A C 1
ATOM 648 O O . PRO A 1 90 ? 4.247 -3.743 8.310 1.00 81.94 90 PRO A O 1
ATOM 651 N N . LYS A 1 91 ? 4.213 -1.994 6.907 1.00 85.69 91 LYS A N 1
ATOM 652 C CA . LYS A 1 91 ? 3.183 -2.555 6.028 1.00 85.69 91 LYS A CA 1
ATOM 653 C C . LYS A 1 91 ? 3.666 -3.750 5.198 1.00 85.69 91 LYS A C 1
ATOM 655 O O . LYS A 1 91 ? 2.830 -4.556 4.858 1.00 85.69 91 LYS A O 1
ATOM 660 N N . MET A 1 92 ? 4.959 -3.878 4.872 1.00 92.12 92 MET A N 1
ATOM 661 C CA . MET A 1 92 ? 5.499 -4.996 4.068 1.00 92.12 92 MET A CA 1
ATOM 662 C C . MET A 1 92 ? 4.559 -5.399 2.920 1.00 92.12 92 MET A C 1
ATOM 664 O O . MET A 1 92 ? 3.973 -6.477 2.945 1.00 92.12 92 MET A O 1
ATOM 668 N N . ASP A 1 93 ? 4.330 -4.493 1.972 1.00 92.94 93 ASP A N 1
ATOM 669 C CA . ASP A 1 93 ? 3.316 -4.659 0.930 1.00 92.94 93 ASP A CA 1
ATOM 670 C C . ASP A 1 93 ? 3.931 -4.514 -0.457 1.00 92.94 93 ASP A C 1
ATOM 672 O O . ASP A 1 93 ? 4.847 -3.713 -0.689 1.00 92.94 93 ASP A O 1
ATOM 676 N N . CYS A 1 94 ? 3.389 -5.292 -1.382 1.00 94.94 94 CYS A N 1
ATOM 677 C CA . CYS A 1 94 ? 3.727 -5.249 -2.791 1.00 94.94 94 CYS A CA 1
ATOM 678 C C . CYS A 1 94 ? 2.585 -4.603 -3.578 1.00 94.94 94 CYS A C 1
ATOM 680 O O . CYS A 1 94 ? 1.484 -4.397 -3.077 1.00 94.94 94 CYS A O 1
ATOM 682 N N . GLY A 1 95 ? 2.826 -4.219 -4.819 1.00 94.31 95 GLY A N 1
ATOM 683 C CA . GLY A 1 95 ? 1.759 -3.689 -5.653 1.00 94.31 95 GLY A CA 1
ATOM 684 C C . GLY A 1 95 ? 2.219 -3.385 -7.064 1.00 94.31 95 GLY A C 1
ATOM 685 O O . GLY A 1 95 ? 3.427 -3.344 -7.319 1.00 94.31 95 GLY A O 1
ATOM 686 N N . PRO A 1 96 ? 1.259 -3.179 -7.977 1.00 94.69 96 PRO A N 1
ATOM 687 C CA . PRO A 1 96 ? 1.571 -2.833 -9.348 1.00 94.69 96 PRO A CA 1
ATOM 688 C C . PRO A 1 96 ? 2.271 -1.476 -9.395 1.00 94.69 96 PRO A C 1
ATOM 690 O O . PRO A 1 96 ? 1.876 -0.518 -8.722 1.00 94.69 96 PRO A O 1
ATOM 693 N N . SER A 1 97 ? 3.314 -1.389 -10.210 1.00 92.38 97 SER A N 1
ATOM 694 C CA . SER A 1 97 ? 3.964 -0.137 -10.555 1.00 92.38 97 SER A CA 1
ATOM 695 C C . SER A 1 97 ? 4.002 0.024 -12.061 1.00 92.38 97 SER A C 1
ATOM 697 O O . SER A 1 97 ? 4.399 -0.878 -12.785 1.00 92.38 97 SER A O 1
ATOM 699 N N . THR A 1 98 ? 3.646 1.221 -12.515 1.00 87.00 98 THR A N 1
ATOM 700 C CA . THR A 1 98 ? 3.796 1.653 -13.909 1.00 87.00 98 THR A CA 1
ATOM 701 C C . THR A 1 98 ? 5.128 2.375 -14.143 1.00 87.00 98 THR A C 1
ATOM 703 O O . THR A 1 98 ? 5.350 2.984 -15.190 1.00 87.00 98 THR A O 1
ATOM 706 N N . ASN A 1 99 ? 6.030 2.359 -13.153 1.00 86.56 99 ASN A N 1
ATOM 707 C CA . ASN A 1 99 ? 7.334 2.995 -13.259 1.00 86.56 99 ASN A CA 1
ATOM 708 C C . ASN A 1 99 ? 8.279 2.098 -14.068 1.00 86.56 99 ASN A C 1
ATOM 710 O O . ASN A 1 99 ? 8.841 1.140 -13.539 1.00 86.56 99 ASN A O 1
ATOM 714 N N . SER A 1 100 ? 8.485 2.452 -15.337 1.00 80.62 100 SER A N 1
ATOM 715 C CA . SER A 1 100 ? 9.359 1.715 -16.252 1.00 80.62 100 SER A CA 1
ATOM 716 C C . SER A 1 100 ? 10.779 1.537 -15.727 1.00 80.62 100 SER A C 1
ATOM 718 O O . SER A 1 100 ? 11.361 0.489 -15.961 1.00 80.62 100 SER A O 1
ATOM 720 N N . THR A 1 101 ? 11.338 2.498 -14.985 1.00 83.31 101 THR A N 1
ATOM 721 C CA . THR A 1 101 ? 12.684 2.367 -14.406 1.00 83.31 101 THR A CA 1
ATOM 722 C C . THR A 1 101 ? 12.727 1.256 -13.362 1.00 83.31 101 THR A C 1
ATOM 724 O O . THR A 1 101 ? 13.595 0.394 -13.436 1.00 83.31 101 THR A O 1
ATOM 727 N N . LYS A 1 102 ? 11.748 1.213 -12.450 1.00 84.38 102 LYS A N 1
ATOM 728 C CA . LYS A 1 102 ? 11.650 0.136 -11.450 1.00 84.38 102 LYS A CA 1
ATOM 729 C C . LYS A 1 102 ? 11.352 -1.220 -12.087 1.00 84.38 102 LYS A C 1
ATOM 731 O O . LYS A 1 102 ? 11.882 -2.230 -11.648 1.00 84.38 102 LYS A O 1
ATOM 736 N N . CYS A 1 103 ? 10.520 -1.243 -13.125 1.00 86.25 103 CYS A N 1
ATOM 737 C CA . CYS A 1 103 ? 10.208 -2.480 -13.834 1.00 86.25 103 CYS A CA 1
ATOM 738 C C . CYS A 1 103 ? 11.363 -2.962 -14.723 1.00 86.25 103 CYS A C 1
ATOM 740 O O . CYS A 1 103 ? 11.493 -4.161 -14.939 1.00 86.25 103 CYS A O 1
ATOM 742 N N . ALA A 1 104 ? 12.220 -2.068 -15.221 1.00 80.19 104 ALA A N 1
ATOM 743 C CA . ALA A 1 104 ? 13.392 -2.422 -16.022 1.00 80.19 104 ALA A CA 1
ATOM 744 C C . ALA A 1 104 ? 14.545 -2.971 -15.168 1.00 80.19 104 ALA A C 1
ATOM 746 O O . ALA A 1 104 ? 15.353 -3.760 -15.660 1.00 80.19 104 ALA A O 1
ATOM 747 N N . GLU A 1 105 ? 14.607 -2.616 -13.883 1.00 81.12 105 GLU A N 1
ATOM 748 C CA . GLU A 1 105 ? 15.569 -3.193 -12.946 1.00 81.12 105 GLU A CA 1
ATOM 749 C C . GLU A 1 105 ? 15.320 -4.705 -12.797 1.00 81.12 105 GLU A C 1
ATOM 751 O O . GLU A 1 105 ? 14.236 -5.153 -12.436 1.00 81.12 105 GLU A O 1
ATOM 756 N N . ASN A 1 106 ? 16.334 -5.529 -13.087 1.00 76.56 106 ASN A N 1
ATOM 757 C CA . ASN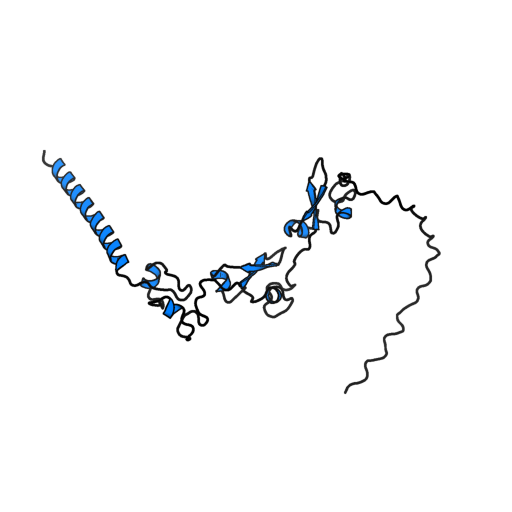 A 1 106 ? 16.252 -6.995 -12.958 1.00 76.56 106 ASN A CA 1
ATOM 758 C C . ASN A 1 106 ? 16.244 -7.481 -11.491 1.00 76.56 106 ASN A C 1
ATOM 760 O O . ASN A 1 106 ? 16.381 -8.675 -11.233 1.00 76.56 106 ASN A O 1
ATOM 764 N N . TRP A 1 107 ? 16.130 -6.573 -10.525 1.00 83.00 107 TRP A N 1
ATOM 765 C CA . TRP A 1 107 ? 16.120 -6.857 -9.096 1.00 83.00 107 TRP A CA 1
ATOM 766 C C . TRP A 1 107 ? 14.964 -6.096 -8.444 1.00 83.00 107 TRP A C 1
ATOM 768 O O . TRP A 1 107 ? 14.632 -4.993 -8.861 1.00 83.00 107 TRP A O 1
ATOM 778 N N . GLY A 1 108 ? 14.326 -6.693 -7.433 1.00 89.00 108 GLY A N 1
ATOM 779 C CA . GLY A 1 108 ? 13.213 -6.046 -6.728 1.00 89.00 108 GLY A CA 1
ATOM 780 C C . GLY A 1 108 ? 11.917 -5.916 -7.541 1.00 89.00 108 GLY A C 1
ATOM 781 O O . GLY A 1 108 ? 11.078 -5.078 -7.205 1.00 89.00 108 GLY A O 1
ATOM 782 N N . ARG A 1 109 ? 11.754 -6.739 -8.586 1.00 92.38 109 ARG A N 1
ATOM 783 C CA . ARG A 1 109 ? 10.507 -6.887 -9.343 1.00 92.38 109 ARG A CA 1
ATOM 784 C C . ARG A 1 109 ? 10.029 -8.334 -9.337 1.00 92.38 109 ARG A C 1
ATOM 786 O O . ARG A 1 109 ? 10.841 -9.260 -9.346 1.00 92.38 109 ARG A O 1
ATOM 793 N N . TRP A 1 110 ? 8.717 -8.501 -9.401 1.00 93.44 110 TRP A N 1
ATOM 794 C CA . TRP A 1 110 ? 8.039 -9.790 -9.447 1.00 93.44 110 TRP A CA 1
ATOM 795 C C . TRP A 1 110 ? 6.964 -9.788 -10.529 1.00 93.44 110 TRP A C 1
ATOM 797 O O . TRP A 1 110 ? 6.402 -8.741 -10.860 1.00 93.44 110 TRP A O 1
ATOM 807 N N . ASN A 1 111 ? 6.681 -10.973 -11.068 1.00 90.62 111 ASN A N 1
ATOM 808 C CA . ASN A 1 111 ? 5.639 -11.154 -12.079 1.00 90.62 111 ASN A CA 1
ATOM 809 C C . ASN A 1 111 ? 4.241 -11.170 -11.450 1.00 90.62 111 ASN A C 1
ATOM 811 O O . ASN A 1 111 ? 3.276 -10.750 -12.080 1.00 90.62 111 ASN A O 1
ATOM 815 N N . THR A 1 112 ? 4.130 -11.650 -10.209 1.00 92.50 112 THR A N 1
ATOM 816 C CA . THR A 1 112 ? 2.862 -11.771 -9.482 1.00 92.50 112 THR A CA 1
ATOM 817 C C . THR A 1 112 ? 2.980 -11.214 -8.065 1.00 92.50 112 THR A C 1
ATOM 819 O O . THR A 1 112 ? 4.080 -11.052 -7.523 1.00 92.50 112 THR A O 1
ATOM 822 N N . TYR A 1 113 ? 1.836 -10.875 -7.463 1.00 92.62 113 TYR A N 1
ATOM 823 C CA . TYR A 1 113 ? 1.792 -10.417 -6.072 1.00 92.62 113 TYR A CA 1
ATOM 824 C C . TYR A 1 113 ? 2.210 -11.547 -5.129 1.00 92.62 113 TYR A C 1
ATOM 826 O O . TYR A 1 113 ? 2.956 -11.321 -4.178 1.00 92.62 113 TYR A O 1
ATOM 834 N N . GLU A 1 114 ? 1.799 -12.771 -5.447 1.00 92.44 114 GLU A N 1
ATOM 835 C CA . GLU A 1 114 ? 2.122 -13.989 -4.719 1.00 92.44 114 GLU A CA 1
ATOM 836 C C . GLU A 1 114 ? 3.631 -14.239 -4.690 1.00 92.44 114 GLU A C 1
ATOM 838 O O . GLU A 1 114 ? 4.159 -14.509 -3.616 1.00 92.44 114 GLU A O 1
ATOM 843 N N . ASP A 1 115 ? 4.345 -14.061 -5.808 1.00 93.50 115 ASP A N 1
ATOM 844 C CA . ASP A 1 115 ? 5.808 -14.214 -5.848 1.00 93.50 115 ASP A CA 1
ATOM 845 C C . ASP A 1 115 ? 6.518 -13.154 -4.994 1.00 93.50 115 ASP A C 1
ATOM 847 O O . ASP A 1 115 ? 7.500 -13.450 -4.310 1.00 93.50 115 ASP A O 1
ATOM 851 N N . CYS A 1 116 ? 6.008 -11.918 -5.007 1.00 94.81 116 CYS A N 1
ATOM 852 C CA . CYS A 1 116 ? 6.543 -10.826 -4.191 1.00 94.81 116 CYS A CA 1
ATOM 853 C C . CYS A 1 116 ? 6.3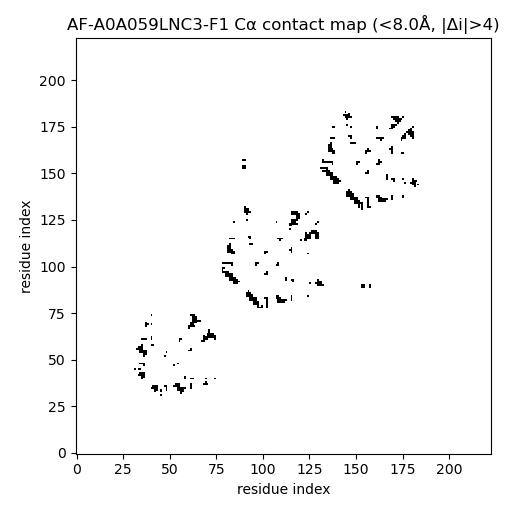56 -11.100 -2.695 1.00 94.81 116 CYS A C 1
ATOM 855 O O . CYS A 1 116 ? 7.253 -10.857 -1.885 1.00 94.81 116 CYS A O 1
ATOM 857 N N . CYS A 1 117 ? 5.198 -11.653 -2.340 1.00 94.88 117 CYS A N 1
ATOM 858 C CA . CYS A 1 117 ? 4.779 -11.910 -0.971 1.00 94.88 117 CYS A CA 1
ATOM 859 C C . CYS A 1 117 ? 5.076 -13.331 -0.476 1.00 94.88 117 CYS A C 1
ATOM 861 O O . CYS A 1 117 ? 4.713 -13.657 0.657 1.00 94.88 117 CYS A O 1
ATOM 863 N N . ALA A 1 118 ? 5.720 -14.172 -1.286 1.00 94.25 118 ALA A N 1
ATOM 864 C CA . ALA A 1 118 ? 5.994 -15.558 -0.948 1.00 94.25 118 ALA A CA 1
ATOM 865 C C . ALA A 1 118 ? 6.949 -15.658 0.251 1.00 94.25 118 ALA A C 1
ATOM 867 O O . ALA A 1 118 ? 8.098 -15.213 0.207 1.00 94.25 118 ALA A O 1
ATOM 868 N N . VAL A 1 119 ? 6.474 -16.292 1.323 1.00 86.00 119 VAL A N 1
ATOM 869 C CA . VAL A 1 119 ? 7.277 -16.616 2.507 1.00 86.00 119 VAL A CA 1
ATOM 870 C C . VAL A 1 119 ? 8.322 -17.658 2.106 1.00 86.00 119 VAL A C 1
ATOM 872 O O . VAL A 1 119 ? 7.970 -18.699 1.559 1.00 86.00 119 VAL A O 1
ATOM 875 N N . GLN A 1 120 ? 9.605 -17.396 2.375 1.00 73.12 120 GLN A N 1
ATOM 876 C CA . GLN A 1 120 ? 10.714 -18.352 2.190 1.00 73.12 120 GLN A CA 1
ATOM 877 C C . GLN A 1 120 ? 10.970 -18.864 0.757 1.00 73.12 120 GLN A C 1
ATOM 879 O O . GLN A 1 120 ? 11.883 -19.671 0.556 1.00 73.12 120 GLN A O 1
ATOM 884 N N . ALA A 1 121 ? 10.250 -18.384 -0.259 1.00 66.94 121 ALA A N 1
ATOM 885 C CA . ALA A 1 121 ? 10.637 -18.634 -1.641 1.00 66.94 121 ALA A CA 1
ATOM 886 C C . ALA A 1 121 ? 11.963 -17.915 -1.935 1.00 66.94 121 ALA A C 1
ATOM 888 O O . ALA A 1 121 ? 12.185 -16.787 -1.484 1.00 66.94 121 ALA A O 1
ATOM 889 N N . LYS A 1 122 ? 12.854 -18.555 -2.706 1.00 73.19 122 LYS A N 1
ATOM 890 C CA . LYS A 1 122 ? 14.073 -17.911 -3.221 1.00 73.19 122 LYS A CA 1
ATOM 891 C C . LYS A 1 122 ? 13.667 -16.751 -4.131 1.00 73.19 122 LYS A C 1
ATOM 893 O O . LYS A 1 122 ? 13.472 -16.949 -5.323 1.00 73.19 122 LYS A O 1
ATOM 898 N N . GLY A 1 123 ? 13.534 -15.564 -3.551 1.00 83.12 123 GLY A N 1
ATOM 899 C CA . GLY A 1 123 ? 13.198 -14.348 -4.276 1.00 83.12 123 GLY A CA 1
ATOM 900 C C . GLY A 1 123 ? 12.058 -13.525 -3.690 1.00 83.12 123 GLY A C 1
ATOM 901 O O . GLY A 1 123 ? 11.861 -12.438 -4.205 1.00 83.12 123 GLY A O 1
ATOM 902 N N . GLY A 1 124 ? 11.340 -13.963 -2.647 1.00 93.19 124 GLY A N 1
ATOM 903 C CA . GLY A 1 124 ? 10.313 -13.125 -2.009 1.00 93.19 124 GLY A CA 1
ATOM 904 C C . GLY A 1 124 ? 10.890 -11.809 -1.464 1.00 93.19 124 GLY A C 1
ATOM 905 O O . GLY A 1 124 ? 12.038 -11.765 -1.016 1.00 93.19 124 GLY A O 1
ATOM 906 N N . ALA A 1 125 ? 10.105 -10.729 -1.500 1.00 94.00 125 ALA A N 1
ATOM 907 C CA . ALA A 1 125 ? 10.539 -9.403 -1.052 1.00 94.00 125 ALA A CA 1
ATOM 908 C C . ALA A 1 125 ? 10.776 -9.333 0.463 1.00 94.00 125 ALA A C 1
ATOM 910 O O . ALA A 1 125 ? 11.627 -8.579 0.938 1.00 94.00 125 ALA A O 1
ATOM 911 N N . PHE A 1 126 ? 10.007 -10.119 1.219 1.00 93.88 126 PHE A N 1
ATOM 912 C CA . PHE A 1 126 ? 9.985 -10.103 2.674 1.00 93.88 126 PHE A CA 1
ATOM 913 C C . PHE A 1 126 ? 10.197 -11.516 3.225 1.00 93.88 126 PHE A C 1
ATOM 915 O O . PHE A 1 126 ? 9.569 -12.458 2.742 1.00 93.88 126 PHE A O 1
ATOM 922 N N . PRO A 1 127 ? 11.015 -11.690 4.280 1.00 91.75 127 PRO A N 1
ATOM 923 C CA . PRO A 1 127 ? 11.312 -13.016 4.829 1.00 91.75 127 PRO A CA 1
ATOM 924 C C . PRO A 1 127 ? 10.074 -13.713 5.411 1.00 91.75 127 PRO A C 1
ATOM 926 O O . PRO A 1 127 ? 9.982 -14.937 5.362 1.00 91.75 127 PRO A O 1
ATOM 929 N N . ASN A 1 128 ? 9.116 -12.930 5.914 1.00 91.25 128 ASN A N 1
ATOM 930 C CA . ASN A 1 128 ? 7.875 -13.406 6.528 1.00 91.25 128 ASN A CA 1
ATOM 931 C C . ASN A 1 128 ? 6.654 -13.223 5.611 1.00 91.25 128 ASN A C 1
ATOM 933 O O . ASN A 1 128 ? 5.522 -13.334 6.074 1.00 91.25 128 ASN A O 1
ATOM 937 N N . GLY A 1 129 ? 6.880 -12.931 4.326 1.00 93.06 129 GLY A N 1
ATOM 938 C CA . GLY A 1 129 ? 5.829 -12.579 3.376 1.00 93.06 129 GLY A CA 1
ATOM 939 C C . GLY A 1 129 ? 5.250 -11.184 3.601 1.00 93.06 129 GLY A C 1
ATOM 940 O O . GLY A 1 129 ? 5.683 -10.433 4.481 1.00 93.06 129 GLY A O 1
ATOM 941 N N . CYS A 1 130 ? 4.285 -10.814 2.762 1.00 93.38 130 CYS A N 1
ATOM 942 C CA . CYS A 1 130 ? 3.624 -9.522 2.894 1.00 93.38 130 CYS A CA 1
ATOM 943 C C . CYS A 1 130 ? 2.662 -9.509 4.077 1.00 93.38 130 CYS A C 1
ATOM 945 O O . CYS A 1 130 ? 1.906 -10.456 4.297 1.00 93.38 130 CYS A O 1
ATOM 947 N N . THR A 1 131 ? 2.644 -8.401 4.812 1.00 89.62 131 THR A N 1
ATOM 948 C CA . THR A 1 131 ? 1.707 -8.205 5.919 1.00 89.62 131 THR A CA 1
ATOM 949 C C . THR A 1 131 ? 0.636 -7.232 5.470 1.00 89.62 131 THR A C 1
ATOM 951 O O . THR A 1 131 ? 0.787 -6.033 5.623 1.00 89.62 131 THR A O 1
ATOM 954 N N . LYS A 1 132 ? -0.485 -7.710 4.930 1.00 80.88 132 LYS A N 1
ATOM 955 C CA . LYS A 1 132 ? -1.638 -6.826 4.731 1.00 80.88 132 LYS A CA 1
ATOM 956 C C . LYS A 1 132 ? -2.385 -6.736 6.063 1.00 80.88 132 LYS A C 1
ATOM 958 O O . LYS A 1 132 ? -3.113 -7.681 6.371 1.00 80.88 132 LYS A O 1
ATOM 963 N N . PRO A 1 133 ? -2.207 -5.680 6.888 1.00 79.88 133 PRO A N 1
ATOM 964 C CA . PRO A 1 133 ? -3.041 -5.551 8.069 1.00 79.88 133 PRO A CA 1
ATOM 965 C C . PRO A 1 133 ? -4.489 -5.504 7.598 1.00 79.88 133 PRO A C 1
ATOM 967 O O . PRO A 1 133 ? -4.825 -4.767 6.666 1.00 79.88 133 PRO A O 1
ATOM 970 N N . GLY A 1 134 ? -5.320 -6.346 8.206 1.00 85.75 134 GLY A N 1
ATOM 971 C CA . GLY A 1 134 ? -6.755 -6.266 8.002 1.00 85.75 134 GLY A CA 1
ATOM 972 C C . GLY A 1 134 ? -7.285 -4.899 8.446 1.00 85.75 134 GLY A C 1
ATOM 973 O O . GLY A 1 134 ? -6.589 -4.174 9.170 1.00 85.75 134 GLY A O 1
ATOM 974 N N . PRO A 1 135 ? -8.509 -4.543 8.030 1.00 93.00 135 PRO A N 1
ATOM 975 C CA . PRO A 1 135 ? -9.192 -3.390 8.594 1.00 93.00 135 PRO A CA 1
ATOM 976 C C . PRO A 1 135 ? -9.195 -3.492 10.123 1.00 93.00 135 PRO A C 1
ATOM 978 O O . PRO A 1 135 ? -9.468 -4.557 10.678 1.00 93.00 135 PRO A O 1
ATOM 981 N N . CYS A 1 136 ? -8.890 -2.390 10.800 1.00 94.94 136 CYS A N 1
ATOM 982 C CA . CYS A 1 136 ? -8.970 -2.305 12.254 1.00 94.94 136 CYS A CA 1
ATOM 983 C C . CYS A 1 136 ? -9.929 -1.195 12.669 1.00 94.94 136 CYS A C 1
ATOM 985 O O . CYS A 1 136 ? -10.174 -0.248 11.922 1.00 94.94 136 CYS A O 1
ATOM 987 N N . TRP A 1 137 ? -10.458 -1.287 13.882 1.00 96.56 137 TRP A N 1
ATOM 988 C CA . TRP A 1 137 ? -11.236 -0.222 14.494 1.00 96.56 137 TRP A CA 1
ATOM 989 C C . TRP A 1 137 ? -10.303 0.756 15.189 1.00 96.56 137 TRP A C 1
ATOM 991 O O . TRP A 1 137 ? -9.476 0.357 16.004 1.00 96.56 137 TRP A O 1
ATOM 1001 N N . ALA A 1 138 ? -10.431 2.038 14.874 1.00 96.81 138 ALA A N 1
ATOM 1002 C CA . ALA A 1 138 ? -9.653 3.090 15.509 1.00 96.81 138 ALA A CA 1
ATOM 1003 C C . ALA A 1 138 ? -10.539 4.283 15.862 1.00 96.81 138 ALA A C 1
ATOM 1005 O O . ALA A 1 138 ? -11.632 4.457 15.316 1.00 96.81 138 ALA A O 1
ATOM 1006 N N . MET A 1 139 ? -10.048 5.128 16.769 1.00 95.75 139 MET A N 1
ATOM 1007 C CA . MET A 1 139 ? -10.703 6.390 17.104 1.00 95.75 139 MET A CA 1
ATOM 1008 C C . MET A 1 139 ? -10.857 7.252 15.844 1.00 95.75 139 MET A C 1
ATOM 1010 O O . MET A 1 139 ? -9.867 7.675 15.248 1.00 95.75 139 MET A O 1
ATOM 1014 N N . SER A 1 140 ? -12.103 7.540 15.468 1.00 94.56 140 SER A N 1
ATOM 1015 C CA . SER A 1 140 ? -12.436 8.405 14.336 1.00 94.56 140 SER A CA 1
ATOM 1016 C C . SER A 1 140 ? -12.625 9.849 14.790 1.00 94.56 140 SER A C 1
ATOM 1018 O O . SER A 1 140 ? -11.978 10.755 14.267 1.00 94.56 140 SER A O 1
ATOM 1020 N N . THR A 1 141 ? -13.465 10.064 15.808 1.00 93.31 141 THR A N 1
ATOM 1021 C CA . THR A 1 141 ? -13.755 11.400 16.351 1.00 93.31 141 THR A CA 1
ATOM 1022 C C . THR A 1 141 ? -13.557 11.410 17.858 1.00 93.31 141 THR A C 1
ATOM 1024 O O . THR A 1 141 ? -14.129 10.578 18.555 1.00 93.31 141 THR A O 1
ATOM 1027 N N . SER A 1 142 ? -12.769 12.358 18.374 1.00 88.19 142 SER A N 1
ATOM 1028 C CA . SER A 1 142 ? -12.326 12.369 19.773 1.00 88.19 142 SER A CA 1
ATOM 1029 C C . SER A 1 142 ? -13.330 12.980 20.755 1.00 88.19 142 SER A C 1
ATOM 1031 O O . SER A 1 142 ? -13.716 12.329 21.713 1.00 88.19 142 SER A O 1
ATOM 1033 N N . PHE A 1 143 ? -13.786 14.214 20.544 1.00 87.81 143 PHE A N 1
ATOM 1034 C CA . PHE A 1 143 ? -14.775 14.883 21.400 1.00 87.81 143 PHE A CA 1
ATOM 1035 C C . PHE A 1 143 ? -15.622 15.852 20.562 1.00 87.81 143 PHE A C 1
ATOM 1037 O O . PHE A 1 143 ? -15.065 16.521 19.691 1.00 87.81 143 PHE A O 1
ATOM 1044 N N . PRO A 1 144 ? -16.945 15.966 20.798 1.00 87.25 144 PRO A N 1
ATOM 1045 C CA . PRO A 1 144 ? -17.749 15.271 21.813 1.00 87.25 144 PRO A CA 1
ATOM 1046 C C . PRO A 1 144 ? -18.288 13.904 21.373 1.00 87.25 144 PRO A C 1
ATOM 1048 O O . PRO A 1 144 ? -18.838 13.177 22.191 1.00 87.25 144 PRO A O 1
ATOM 1051 N N . GLN A 1 145 ? -18.155 13.549 20.093 1.00 91.00 145 GLN A N 1
ATOM 1052 C CA . GLN A 1 145 ? -18.833 12.375 19.537 1.00 91.00 145 GLN A CA 1
ATOM 1053 C C . GLN A 1 145 ? -18.236 11.045 20.017 1.00 91.00 145 GLN A C 1
ATOM 1055 O O . GLN A 1 145 ? -19.001 10.110 20.216 1.00 91.00 145 GLN A O 1
ATOM 1060 N N . ARG A 1 146 ? -16.922 10.962 20.286 1.00 93.38 146 ARG A N 1
ATOM 1061 C CA . ARG A 1 146 ? -16.223 9.738 20.742 1.00 93.38 146 ARG A CA 1
ATOM 1062 C C . ARG A 1 146 ? -16.650 8.504 19.948 1.00 93.38 146 ARG A C 1
ATOM 1064 O O . ARG A 1 146 ? -17.294 7.606 20.482 1.00 93.38 146 ARG A O 1
ATOM 1071 N N . THR A 1 147 ? -16.359 8.509 18.654 1.00 94.38 147 THR A N 1
ATOM 1072 C CA . THR A 1 147 ? -16.727 7.418 17.748 1.00 94.38 147 THR A CA 1
ATOM 1073 C C . THR A 1 147 ? -15.496 6.638 17.324 1.00 94.38 147 THR A C 1
ATOM 1075 O O . THR A 1 147 ? -14.416 7.203 17.113 1.00 94.38 147 THR A O 1
ATOM 1078 N N . CYS A 1 148 ? -15.680 5.335 17.163 1.00 95.06 148 CYS A N 1
ATOM 1079 C CA . CYS A 1 148 ? -14.739 4.471 16.475 1.00 95.06 148 CYS A CA 1
ATOM 1080 C C . CYS A 1 148 ? -15.216 4.237 15.042 1.00 95.06 148 CYS A C 1
ATOM 1082 O O . CYS A 1 148 ? -16.416 4.207 14.779 1.00 95.06 148 CYS A O 1
ATOM 1084 N N . ALA A 1 149 ? -14.280 4.091 14.113 1.00 95.75 149 ALA A N 1
ATOM 1085 C CA . ALA A 1 149 ? -14.583 3.682 12.751 1.00 95.75 149 ALA A CA 1
ATOM 1086 C C . ALA A 1 149 ? -13.555 2.663 12.277 1.00 95.75 149 ALA A C 1
ATOM 1088 O O . ALA A 1 149 ? -12.397 2.673 12.708 1.00 95.75 149 ALA A O 1
ATOM 1089 N N . VAL A 1 150 ? -13.990 1.804 11.362 1.00 96.31 150 VAL A N 1
ATOM 1090 C CA . VAL A 1 150 ? -13.090 0.920 10.636 1.00 96.31 150 VAL A CA 1
ATOM 1091 C C . VAL A 1 150 ? -12.144 1.746 9.760 1.00 96.31 150 VAL A C 1
ATOM 1093 O O . VAL A 1 150 ? -12.550 2.708 9.104 1.00 96.31 150 VAL A O 1
ATOM 1096 N N . THR A 1 151 ? -10.864 1.393 9.764 1.00 94.56 151 THR A N 1
ATOM 1097 C CA . THR A 1 151 ? -9.844 2.008 8.922 1.00 94.56 151 THR A CA 1
ATOM 1098 C C . THR A 1 151 ? -8.975 0.940 8.273 1.00 94.56 151 THR A C 1
ATOM 1100 O O . THR A 1 151 ? -8.504 0.016 8.931 1.00 94.56 151 THR A O 1
ATOM 1103 N N . ASP A 1 152 ? -8.718 1.109 6.977 1.00 92.19 152 ASP A N 1
ATOM 1104 C CA . ASP A 1 152 ? -7.735 0.320 6.224 1.00 92.19 152 ASP A CA 1
ATOM 1105 C C . ASP A 1 152 ? -6.322 0.924 6.318 1.00 92.19 152 ASP A C 1
ATOM 1107 O O . ASP A 1 152 ? -5.388 0.508 5.625 1.00 92.19 152 ASP A O 1
A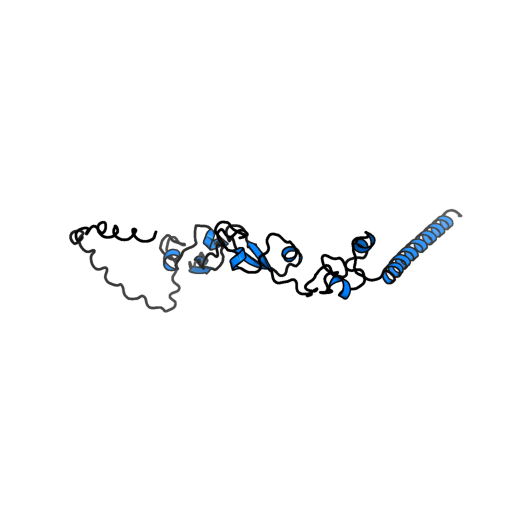TOM 1111 N N . ASN A 1 153 ? -6.142 1.961 7.146 1.00 88.88 153 ASN A N 1
ATOM 1112 C CA . ASN A 1 153 ? -4.851 2.603 7.316 1.00 88.88 153 ASN A CA 1
ATOM 1113 C C . ASN A 1 153 ? -3.929 1.709 8.149 1.00 88.88 153 ASN A C 1
ATOM 1115 O O . ASN A 1 153 ? -3.919 1.746 9.381 1.00 88.88 153 ASN A O 1
ATOM 1119 N N . SER A 1 154 ? -3.082 0.966 7.444 1.00 86.75 154 SER A N 1
ATOM 1120 C CA . SER A 1 154 ? -2.060 0.094 8.018 1.00 86.75 154 SER A CA 1
ATOM 1121 C C . SER A 1 154 ? -1.197 0.764 9.084 1.00 86.75 154 SER A C 1
ATOM 1123 O O . SER A 1 154 ? -0.791 0.110 10.039 1.00 86.75 154 SER A O 1
ATOM 1125 N N . THR A 1 155 ? -0.910 2.062 8.950 1.00 86.62 155 THR A N 1
ATOM 1126 C CA . THR A 1 155 ? -0.091 2.798 9.923 1.00 86.62 155 THR A CA 1
ATOM 1127 C C . THR A 1 155 ? -0.799 2.921 11.267 1.00 86.62 155 THR A C 1
ATOM 1129 O O . THR A 1 155 ? -0.142 2.880 12.303 1.00 86.62 155 THR A O 1
ATOM 1132 N N . ILE A 1 156 ? -2.127 3.052 11.260 1.00 91.81 156 ILE A N 1
ATOM 1133 C CA . ILE A 1 156 ? -2.941 3.086 12.477 1.00 91.81 156 ILE A CA 1
ATOM 1134 C C . ILE A 1 156 ? -3.034 1.673 13.055 1.00 91.81 156 ILE A C 1
ATOM 1136 O O . ILE A 1 156 ? -2.700 1.474 14.221 1.00 91.81 156 ILE A O 1
ATOM 1140 N N . CYS A 1 157 ? -3.382 0.687 12.226 1.00 92.25 157 CYS A N 1
ATOM 1141 C CA . CYS A 1 157 ? -3.576 -0.692 12.674 1.00 92.25 157 CYS A CA 1
ATOM 1142 C C . CYS A 1 157 ? -2.308 -1.337 13.250 1.00 92.25 157 CYS A C 1
ATOM 1144 O O . CYS A 1 157 ? -2.382 -2.102 14.205 1.00 92.25 157 CYS A O 1
ATOM 1146 N N . MET A 1 158 ? -1.134 -0.990 12.719 1.00 88.56 158 MET A N 1
ATOM 1147 C CA . MET A 1 158 ? 0.152 -1.543 13.162 1.00 88.56 158 MET A CA 1
ATOM 1148 C C . MET A 1 158 ? 0.806 -0.749 14.302 1.00 88.56 158 MET A C 1
ATOM 1150 O O . MET A 1 158 ? 1.866 -1.144 14.784 1.00 88.56 158 MET A O 1
ATOM 1154 N N . ARG A 1 159 ? 0.222 0.374 14.749 1.00 88.56 159 ARG A N 1
ATOM 1155 C CA . ARG A 1 159 ? 0.841 1.239 15.773 1.00 88.56 159 ARG A CA 1
ATOM 1156 C C . ARG A 1 159 ? 0.899 0.590 17.162 1.00 88.56 159 ARG A C 1
ATOM 1158 O O . ARG A 1 159 ? 1.625 1.072 18.027 1.00 88.56 159 ARG A O 1
ATOM 1165 N N . GLY A 1 160 ? 0.129 -0.479 17.376 1.00 82.06 160 GLY A N 1
ATOM 1166 C CA . GLY A 1 160 ? 0.085 -1.251 18.621 1.00 82.06 160 GLY A CA 1
ATOM 1167 C C . GLY A 1 160 ? -0.762 -0.630 19.737 1.00 82.06 160 GLY A C 1
ATOM 1168 O O . GLY A 1 160 ? -0.982 -1.273 20.755 1.00 82.06 160 GLY A O 1
ATOM 1169 N N . TRP A 1 161 ? -1.264 0.593 19.558 1.00 88.06 161 TRP A N 1
ATOM 1170 C CA . TRP A 1 161 ? -2.184 1.250 20.486 1.00 88.06 161 TRP A CA 1
ATOM 1171 C C . TRP A 1 161 ? -3.251 2.028 19.719 1.00 88.06 161 TRP A C 1
ATOM 1173 O O . TRP A 1 161 ? -2.977 2.593 18.659 1.00 88.06 161 TRP A O 1
ATOM 1183 N N . GLY A 1 162 ? -4.473 2.056 20.257 1.00 92.44 162 GLY A N 1
ATOM 1184 C CA . GLY A 1 162 ? -5.609 2.742 19.632 1.00 92.44 162 GLY A CA 1
ATOM 1185 C C . GLY A 1 162 ? -6.160 2.065 18.370 1.00 92.44 162 GLY A C 1
ATOM 1186 O O . GLY A 1 162 ? -6.994 2.661 17.693 1.00 92.44 162 GLY A O 1
ATOM 1187 N N . ALA A 1 163 ? -5.699 0.851 18.064 1.00 95.69 163 ALA A N 1
ATOM 1188 C CA . ALA A 1 163 ? -6.252 -0.024 17.042 1.00 95.69 163 ALA A CA 1
ATOM 1189 C C . ALA A 1 163 ? -6.825 -1.271 17.716 1.00 95.69 163 ALA A C 1
ATOM 1191 O O . ALA A 1 163 ? -6.174 -1.885 18.562 1.00 95.69 163 ALA A O 1
ATOM 1192 N N . PHE A 1 164 ? -8.040 -1.632 17.334 1.00 95.44 164 PHE A N 1
ATOM 1193 C CA . PHE A 1 164 ? -8.822 -2.692 17.949 1.00 95.44 164 PHE A CA 1
ATOM 1194 C C . PHE A 1 164 ? -9.330 -3.640 16.865 1.00 95.44 164 PHE A C 1
ATOM 1196 O O . PHE A 1 164 ? -9.572 -3.233 15.728 1.00 95.44 164 PHE A O 1
ATOM 1203 N N . VAL A 1 165 ? -9.479 -4.916 17.212 1.00 93.31 165 VAL A N 1
ATOM 1204 C CA . VAL A 1 165 ? -9.954 -5.948 16.274 1.00 93.31 165 VAL A CA 1
ATOM 1205 C C . VAL A 1 165 ? -11.441 -5.763 15.963 1.00 93.31 165 VAL A C 1
ATOM 1207 O O . VAL A 1 165 ? -11.882 -6.009 14.845 1.00 93.31 165 VAL A O 1
ATOM 1210 N N . GLU A 1 166 ? -12.205 -5.264 16.931 1.00 94.88 166 GLU A N 1
ATOM 1211 C CA . GLU A 1 166 ? -13.652 -5.089 16.847 1.00 94.88 166 GLU A CA 1
ATOM 1212 C C . GLU A 1 166 ? -14.094 -3.740 17.427 1.00 94.88 166 GLU A C 1
ATOM 1214 O O . GLU A 1 166 ? -13.405 -3.138 18.258 1.00 94.88 166 GLU A O 1
ATOM 1219 N N . GLU A 1 167 ? -15.271 -3.276 17.001 1.00 94.38 167 GLU A N 1
ATOM 1220 C CA . GLU A 1 167 ? -15.860 -2.013 17.455 1.00 94.38 167 GLU A CA 1
ATOM 1221 C C . GLU A 1 167 ? -16.064 -1.995 18.969 1.00 94.38 167 GLU A C 1
ATOM 1223 O O . GLU A 1 167 ? -15.736 -1.007 19.622 1.00 94.38 167 GLU A O 1
ATOM 1228 N N . GLY A 1 168 ? -16.543 -3.107 19.539 1.00 93.75 168 GLY A N 1
ATOM 1229 C CA . GLY A 1 168 ? -16.811 -3.235 20.970 1.00 93.75 168 GLY A CA 1
ATOM 1230 C C . GLY A 1 168 ? -15.572 -2.976 21.825 1.00 93.75 168 GLY A C 1
ATOM 1231 O O . GLY A 1 168 ? -15.645 -2.219 22.788 1.00 93.75 168 GLY A O 1
ATOM 1232 N N . ALA A 1 169 ? -14.415 -3.512 21.432 1.00 95.69 169 ALA A N 1
ATOM 1233 C CA . ALA A 1 169 ? -13.147 -3.270 22.118 1.00 95.69 169 ALA A CA 1
ATOM 1234 C C . ALA A 1 169 ? -12.676 -1.813 21.976 1.00 95.69 169 ALA A C 1
ATOM 1236 O O . ALA A 1 169 ? -12.149 -1.238 22.928 1.00 95.69 169 ALA A O 1
ATOM 1237 N N . CYS A 1 170 ? -12.908 -1.193 20.814 1.00 95.81 170 CYS A N 1
ATOM 1238 C CA . CYS A 1 170 ? -12.613 0.225 20.608 1.00 95.81 170 CYS A CA 1
ATOM 1239 C C . CYS A 1 170 ? -13.496 1.122 21.486 1.00 95.81 170 CYS A C 1
ATOM 1241 O O . CYS A 1 170 ? -13.015 2.080 22.093 1.00 95.81 170 CYS A O 1
ATOM 1243 N N . CYS A 1 171 ? -14.779 0.780 21.590 1.00 95.25 171 CYS A N 1
ATOM 1244 C CA . CYS A 1 171 ? -15.786 1.552 22.303 1.00 95.25 171 CYS A CA 1
ATOM 1245 C C . CYS A 1 171 ? -15.960 1.194 23.781 1.00 95.25 171 CYS A C 1
ATOM 1247 O O . CYS A 1 171 ? -16.703 1.891 24.478 1.00 95.25 171 CYS A O 1
ATOM 1249 N N . ALA A 1 172 ? -15.280 0.158 24.272 1.00 94.75 172 ALA A N 1
ATOM 1250 C CA . ALA A 1 172 ? -15.284 -0.221 25.675 1.00 94.75 172 ALA A CA 1
ATOM 1251 C C . ALA A 1 172 ? -14.723 0.900 26.567 1.00 94.75 172 ALA A C 1
ATOM 1253 O O . ALA A 1 172 ? -13.894 1.713 26.151 1.00 94.75 172 ALA A O 1
ATOM 1254 N N . LEU A 1 173 ? -15.162 0.916 27.827 1.00 94.62 173 LEU A N 1
ATOM 1255 C CA . LEU A 1 173 ? -14.610 1.785 28.866 1.00 94.62 173 LEU A CA 1
ATOM 1256 C C . LEU A 1 173 ? -13.103 1.535 29.010 1.00 94.62 173 LEU A C 1
ATOM 1258 O O . LEU A 1 173 ? -12.683 0.416 29.297 1.00 94.62 173 LEU A O 1
ATOM 1262 N N . GLY A 1 174 ? -12.294 2.574 28.801 1.00 93.00 174 GLY A N 1
ATOM 1263 C CA . GLY A 1 174 ? -10.833 2.471 28.812 1.00 93.00 174 GLY A CA 1
ATOM 1264 C C . GLY A 1 174 ? -10.217 1.885 27.535 1.00 93.00 174 GLY A C 1
ATOM 1265 O O . GLY A 1 174 ? -9.005 1.690 27.508 1.00 93.00 174 GLY A O 1
ATOM 1266 N N . GLY A 1 175 ? -11.019 1.622 26.495 1.00 94.81 175 GLY A N 1
ATOM 1267 C CA . GLY A 1 175 ? -10.558 1.255 25.155 1.00 94.81 175 GLY A CA 1
ATOM 1268 C C . GLY A 1 175 ? -9.947 2.461 24.439 1.00 94.81 175 GLY A C 1
ATOM 1269 O O . GLY A 1 175 ? -8.868 2.935 24.795 1.00 94.81 175 GLY A O 1
ATOM 1270 N N . ALA A 1 176 ? -10.629 2.996 23.424 1.00 95.38 176 ALA A N 1
ATOM 1271 C CA . ALA A 1 176 ? -10.210 4.247 22.784 1.00 95.38 176 ALA A CA 1
ATOM 1272 C C . ALA A 1 176 ? -10.515 5.487 23.646 1.00 95.38 176 ALA A C 1
ATOM 1274 O O . ALA A 1 176 ? -9.850 6.516 23.515 1.00 95.38 176 ALA A O 1
ATOM 1275 N N . PHE A 1 177 ? -11.514 5.389 24.528 1.00 95.00 177 PHE A N 1
ATOM 1276 C CA . PHE A 1 177 ? -12.012 6.484 25.361 1.00 95.00 177 PHE A CA 1
ATOM 1277 C C . PHE A 1 177 ? -12.155 6.036 26.815 1.00 95.00 177 PHE A C 1
ATOM 1279 O O . PHE A 1 177 ? -12.549 4.901 27.079 1.00 95.00 177 PHE A O 1
ATOM 1286 N N . SER A 1 178 ? -11.908 6.938 27.770 1.00 94.62 178 SER A N 1
ATOM 1287 C CA . SER A 1 178 ? -12.060 6.636 29.203 1.00 94.62 178 SER A CA 1
ATOM 1288 C C . SER A 1 178 ? -13.490 6.238 29.568 1.00 94.62 178 SER A C 1
ATOM 1290 O O . SER A 1 178 ? -13.682 5.283 30.312 1.00 94.62 178 SER A O 1
ATOM 1292 N N . ASP A 1 179 ? -14.480 6.920 28.986 1.00 93.44 179 ASP A N 1
ATOM 1293 C CA . ASP A 1 179 ? -15.903 6.730 29.303 1.00 93.44 179 ASP A CA 1
ATOM 1294 C C . ASP A 1 179 ? -16.644 5.888 28.245 1.00 93.44 179 ASP A C 1
ATOM 1296 O O . ASP A 1 179 ? -17.873 5.838 28.237 1.00 93.44 179 ASP A O 1
ATOM 1300 N N . GLY A 1 180 ? -15.901 5.253 27.333 1.00 93.50 180 GLY A N 1
ATOM 1301 C CA . GLY A 1 180 ? -16.450 4.543 26.180 1.00 93.50 180 GLY A CA 1
ATOM 1302 C C . GLY A 1 180 ? -16.923 5.467 25.051 1.00 93.50 180 GLY A C 1
ATOM 1303 O O . GLY A 1 180 ? -16.822 6.699 25.122 1.00 93.50 180 GLY A O 1
ATOM 1304 N N . CYS A 1 181 ? -17.409 4.862 23.967 1.00 93.31 181 CYS A N 1
ATOM 1305 C CA . CYS A 1 181 ? -17.969 5.620 22.851 1.00 93.31 181 CYS A CA 1
ATOM 1306 C C . CYS A 1 181 ? -19.297 6.272 23.235 1.00 93.31 181 CYS A C 1
ATOM 1308 O O . CYS A 1 181 ? -20.150 5.667 23.889 1.00 93.31 181 CYS A O 1
ATOM 1310 N N . THR A 1 182 ? -19.526 7.488 22.741 1.00 88.69 182 THR A N 1
ATOM 1311 C CA . THR A 1 182 ? -20.875 8.057 22.753 1.00 88.69 182 THR A CA 1
ATOM 1312 C C . THR A 1 182 ? -21.614 7.373 21.618 1.00 88.69 182 THR A C 1
ATOM 1314 O O . THR A 1 182 ? -21.517 7.804 20.473 1.00 88.69 182 THR A O 1
ATOM 1317 N N . HIS A 1 183 ? -22.275 6.250 21.914 1.00 65.94 183 HIS A N 1
ATOM 1318 C CA . HIS A 1 183 ? -23.143 5.582 20.952 1.00 65.94 183 HIS A CA 1
ATOM 1319 C C . HIS A 1 183 ? -24.039 6.645 20.313 1.00 65.94 183 HIS A C 1
ATOM 1321 O O . HIS A 1 183 ? -24.904 7.222 20.977 1.00 65.94 183 HIS A O 1
ATOM 1327 N N . LEU A 1 184 ? -23.832 6.924 19.024 1.00 55.41 184 LEU A N 1
ATOM 1328 C CA . LEU A 1 184 ? -24.904 7.487 18.229 1.00 55.41 184 LEU A CA 1
ATOM 1329 C C . LEU A 1 184 ? -25.968 6.400 18.264 1.00 55.41 184 LEU A C 1
ATOM 1331 O O . LEU A 1 184 ? -25.784 5.316 17.717 1.00 55.41 184 LEU A O 1
ATOM 1335 N N . SER A 1 185 ? -27.027 6.660 19.017 1.00 49.06 185 SER A N 1
ATOM 1336 C CA . SER A 1 185 ? -28.233 5.856 19.136 1.00 49.06 185 SER A CA 1
ATOM 1337 C C . SER A 1 185 ? -28.981 5.818 17.800 1.00 49.06 185 SER A C 1
ATOM 1339 O O . SER A 1 185 ? -30.155 6.164 17.699 1.00 49.06 185 SER A O 1
ATOM 1341 N N . THR A 1 186 ? -28.302 5.401 16.738 1.00 50.88 186 THR A N 1
ATOM 1342 C CA . THR A 1 186 ? -28.880 5.130 15.431 1.00 50.88 186 THR A CA 1
ATOM 1343 C C . THR A 1 186 ? -29.549 3.761 15.489 1.00 50.88 186 THR A C 1
ATOM 1345 O O . THR A 1 186 ? -29.050 2.772 14.977 1.00 50.88 186 THR A O 1
ATOM 1348 N N . GLY A 1 187 ? -30.690 3.718 16.180 1.00 50.72 187 GLY A N 1
ATOM 1349 C CA . GLY A 1 187 ? -31.838 2.881 15.831 1.00 50.72 187 GLY A CA 1
ATOM 1350 C C . GLY A 1 187 ? -31.755 1.365 16.013 1.00 50.72 187 GLY A C 1
ATOM 1351 O O . GLY A 1 187 ? -32.802 0.728 15.903 1.00 50.72 187 GLY A O 1
ATOM 1352 N N . GLU A 1 188 ? -30.603 0.772 16.317 1.00 49.09 188 GLU A N 1
ATOM 1353 C CA . GLU A 1 188 ? -30.522 -0.677 16.496 1.00 49.09 188 GLU A CA 1
ATOM 1354 C C . GLU A 1 188 ? -30.739 -1.043 17.967 1.00 49.09 188 GLU A C 1
ATOM 1356 O O . GLU A 1 188 ? -29.919 -0.776 18.847 1.00 49.09 188 GLU A O 1
ATOM 1361 N N . ARG A 1 189 ? -31.938 -1.575 18.234 1.00 46.47 189 ARG A N 1
ATOM 1362 C CA . ARG A 1 189 ? -32.382 -2.100 19.527 1.00 46.47 189 ARG A CA 1
ATOM 1363 C C . ARG A 1 189 ? -31.273 -2.930 20.164 1.00 46.47 189 ARG A C 1
ATOM 1365 O O . ARG A 1 189 ? -30.920 -3.982 19.642 1.00 46.47 189 ARG A O 1
ATOM 1372 N N . MET A 1 190 ? -30.829 -2.505 21.345 1.00 47.25 190 MET A N 1
ATOM 1373 C CA . MET A 1 190 ? -30.176 -3.398 22.295 1.00 47.25 190 MET A CA 1
ATOM 1374 C C . MET A 1 190 ? -30.977 -4.710 22.364 1.00 47.25 190 MET A C 1
ATOM 1376 O O . MET A 1 190 ? -32.183 -4.647 22.642 1.00 47.25 190 MET A O 1
ATOM 1380 N N . PRO A 1 191 ? -30.368 -5.889 22.137 1.00 51.06 191 PRO A N 1
ATOM 1381 C CA . PRO A 1 191 ? -30.936 -7.100 22.691 1.00 51.06 191 PRO A CA 1
ATOM 1382 C C . PRO A 1 191 ? -31.004 -6.867 24.199 1.00 51.06 191 PRO A C 1
ATOM 1384 O O . PRO A 1 191 ? -30.009 -6.531 24.841 1.00 51.06 191 PRO A O 1
ATOM 1387 N N . LEU A 1 192 ? -32.232 -6.928 24.714 1.00 46.41 192 LEU A N 1
ATOM 1388 C CA . LEU A 1 192 ? -32.544 -6.997 26.131 1.00 46.41 192 LEU A CA 1
ATOM 1389 C C . LEU A 1 192 ? -31.451 -7.780 26.847 1.00 46.41 192 LEU A C 1
ATOM 1391 O O . LEU A 1 192 ? -31.166 -8.907 26.446 1.00 46.41 192 LEU A O 1
ATOM 1395 N N . LEU A 1 193 ? -30.876 -7.144 27.870 1.00 48.25 193 LEU A N 1
ATOM 1396 C CA . LEU A 1 193 ? -30.168 -7.763 28.983 1.00 48.25 193 LEU A CA 1
ATOM 1397 C C . LEU A 1 193 ? -30.538 -9.244 29.075 1.00 48.25 193 LEU A C 1
ATOM 1399 O O . LEU A 1 193 ? -31.602 -9.585 29.596 1.00 48.25 193 LEU A O 1
ATOM 1403 N N . VAL A 1 194 ? -29.684 -10.112 28.533 1.00 57.72 194 VAL A N 1
ATOM 1404 C CA . VAL A 1 194 ? -29.721 -11.512 28.931 1.00 57.72 194 VAL A CA 1
ATOM 1405 C C . VAL A 1 194 ? -29.442 -11.466 30.431 1.00 57.72 194 VAL A C 1
ATOM 1407 O O . VAL A 1 194 ? -28.440 -10.856 30.825 1.00 57.72 194 VAL A O 1
ATOM 1410 N N . PRO A 1 195 ? -30.349 -11.983 31.278 1.00 56.50 195 PRO A N 1
ATOM 1411 C CA . PRO A 1 195 ? -30.083 -12.114 32.696 1.00 56.50 195 PRO A CA 1
ATOM 1412 C C . PRO A 1 195 ? -28.715 -12.764 32.841 1.00 56.50 195 PRO A C 1
ATOM 1414 O O . PRO A 1 195 ? -28.427 -13.760 32.181 1.00 56.50 195 PRO A O 1
ATOM 1417 N N . VAL A 1 196 ? -27.853 -12.157 33.647 1.00 62.19 196 VAL A N 1
ATOM 1418 C CA . VAL A 1 196 ? -26.624 -12.811 34.074 1.00 62.19 196 VAL A CA 1
ATOM 1419 C C . VAL A 1 196 ? -27.089 -14.013 34.884 1.00 62.19 196 VAL A C 1
ATOM 1421 O O . VAL A 1 196 ? -27.474 -13.857 36.044 1.00 62.19 196 VAL A O 1
ATOM 1424 N N . ASP A 1 197 ? -27.159 -15.181 34.248 1.00 55.41 197 ASP A N 1
ATOM 1425 C CA . ASP A 1 197 ? -27.350 -16.426 34.972 1.00 55.41 197 ASP A CA 1
ATOM 1426 C C . ASP A 1 197 ? -26.230 -16.505 36.019 1.00 55.41 197 ASP A C 1
ATOM 1428 O O . ASP A 1 197 ? -25.071 -16.186 35.712 1.00 55.41 197 ASP A O 1
ATOM 1432 N N . PRO A 1 198 ? -26.561 -16.831 37.281 1.00 68.25 198 PRO A N 1
ATOM 1433 C CA . PRO A 1 198 ? -25.565 -16.947 38.330 1.00 68.25 198 PRO A CA 1
ATOM 1434 C C . PRO A 1 198 ? -24.479 -17.910 37.860 1.00 68.25 198 PRO A C 1
ATOM 1436 O O . PRO A 1 198 ? -24.786 -18.996 37.368 1.00 68.25 198 PRO A O 1
ATOM 1439 N N . MET A 1 199 ? -23.217 -17.485 37.995 1.00 59.81 199 MET A N 1
ATOM 1440 C CA . MET A 1 199 ? -22.057 -18.337 37.740 1.00 59.81 199 MET A CA 1
ATOM 1441 C C . MET A 1 199 ? -22.319 -19.724 38.342 1.00 59.81 199 MET A C 1
ATOM 1443 O O . MET A 1 199 ? -22.614 -19.794 39.542 1.00 59.81 199 MET A O 1
ATOM 1447 N N . PRO A 1 200 ? -22.237 -20.809 37.551 1.00 68.12 200 PRO A N 1
ATOM 1448 C CA . PRO A 1 200 ? -22.307 -22.150 38.109 1.00 68.12 200 PRO A CA 1
ATOM 1449 C C . PRO A 1 200 ? -21.209 -22.289 39.167 1.00 68.12 200 PRO A C 1
ATOM 1451 O O . PRO A 1 200 ? -20.100 -21.770 38.995 1.00 68.12 200 PRO A O 1
ATOM 1454 N N . SER A 1 201 ? -21.543 -22.915 40.300 1.00 67.31 201 SER A N 1
ATOM 1455 C CA . SER A 1 201 ? -20.566 -23.129 41.364 1.00 67.31 201 SER A CA 1
ATOM 1456 C C . SER A 1 201 ? -19.405 -23.963 40.821 1.00 67.31 201 SER A C 1
ATOM 1458 O O . SER A 1 201 ? -19.554 -24.776 39.909 1.00 67.31 201 SER A O 1
ATOM 1460 N N . ILE A 1 202 ? -18.223 -23.732 41.382 1.00 67.06 202 ILE A N 1
ATOM 1461 C CA . ILE A 1 202 ? -16.955 -24.316 40.931 1.00 67.06 202 ILE A CA 1
ATOM 1462 C C . ILE A 1 202 ? -16.905 -25.852 41.091 1.00 67.06 202 ILE A C 1
ATOM 1464 O O . ILE A 1 202 ? -15.955 -26.485 40.640 1.00 67.06 202 ILE A O 1
ATOM 1468 N N . ASP A 1 203 ? -17.929 -26.448 41.707 1.00 67.31 203 ASP A N 1
ATOM 1469 C CA . ASP A 1 203 ? -17.988 -27.862 42.076 1.00 67.31 203 ASP A CA 1
ATOM 1470 C C . ASP A 1 203 ? -18.528 -28.783 40.963 1.00 67.31 203 ASP A C 1
ATOM 1472 O O . ASP A 1 203 ? -18.428 -29.999 41.097 1.00 67.31 203 ASP A O 1
ATOM 1476 N N . ASP A 1 204 ? -19.028 -28.243 39.842 1.00 59.75 204 ASP A N 1
ATOM 1477 C CA . ASP A 1 204 ? -19.458 -29.030 38.665 1.00 59.75 204 ASP A CA 1
ATOM 1478 C C . ASP A 1 204 ? -18.337 -29.247 37.621 1.00 59.75 204 ASP A C 1
ATOM 1480 O O . ASP A 1 204 ? -18.576 -29.726 36.507 1.00 59.75 204 ASP A O 1
ATOM 1484 N N . PHE A 1 205 ? -17.082 -28.931 37.963 1.00 58.41 205 PHE A N 1
ATOM 1485 C CA . PHE A 1 205 ? -15.925 -29.257 37.125 1.00 58.41 205 PHE A CA 1
ATOM 1486 C C . PHE A 1 205 ? -15.642 -30.768 37.171 1.00 58.41 205 PHE A C 1
ATOM 1488 O O . PHE A 1 205 ? -14.921 -31.283 38.026 1.00 58.41 205 PHE A O 1
ATOM 1495 N N . MET A 1 206 ? -16.259 -31.475 36.224 1.00 66.75 206 MET A N 1
ATOM 1496 C CA . MET A 1 206 ? -16.032 -32.885 35.920 1.00 66.75 206 MET A CA 1
ATOM 1497 C C . MET A 1 206 ? -14.537 -33.239 35.765 1.00 66.75 206 MET A C 1
ATOM 1499 O O . MET A 1 206 ? -13.721 -32.398 35.376 1.00 66.75 206 MET A O 1
ATOM 1503 N N . PRO A 1 207 ? -14.175 -34.505 36.045 1.00 62.16 207 PRO A N 1
ATOM 1504 C CA . PRO A 1 207 ? -12.799 -34.981 36.061 1.00 62.16 207 PRO A CA 1
ATOM 1505 C C . PRO A 1 207 ? -12.137 -34.914 34.680 1.00 62.16 207 PRO A C 1
ATOM 1507 O O . PRO A 1 207 ? -12.733 -35.262 33.664 1.00 62.16 207 PRO A O 1
ATOM 1510 N N . LEU A 1 208 ? -10.867 -34.507 34.691 1.00 58.56 208 LEU A N 1
ATOM 1511 C CA . LEU A 1 208 ? -9.914 -34.621 33.591 1.00 58.56 208 LEU A CA 1
ATOM 1512 C C . LEU A 1 208 ? -9.860 -36.069 33.080 1.00 58.56 208 LEU A C 1
ATOM 1514 O O . LEU A 1 208 ? -9.195 -36.914 33.679 1.00 58.56 208 LEU A O 1
ATOM 1518 N N . GLU A 1 209 ? -10.526 -36.349 31.963 1.00 65.56 209 GLU A N 1
ATOM 1519 C CA . GLU A 1 209 ? -10.181 -37.507 31.145 1.00 65.56 209 GLU A CA 1
ATOM 1520 C C . GLU A 1 209 ? -8.953 -37.152 30.302 1.00 65.56 209 GLU A C 1
ATOM 1522 O O . GLU A 1 209 ? -8.958 -36.230 29.488 1.00 65.56 209 GLU A O 1
ATOM 1527 N N . ASP A 1 210 ? -7.876 -37.874 30.583 1.00 57.88 210 ASP A N 1
ATOM 1528 C CA . ASP A 1 210 ? -6.545 -37.758 30.005 1.00 57.88 210 ASP A CA 1
ATOM 1529 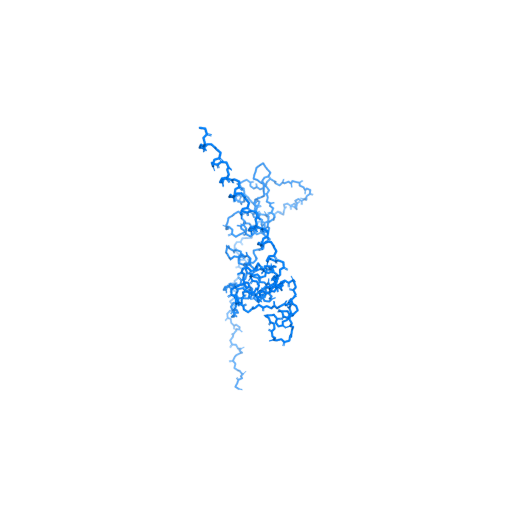C C . ASP A 1 210 ? -6.536 -38.300 28.554 1.00 57.88 210 ASP A C 1
ATOM 1531 O O . ASP A 1 210 ? -6.696 -39.508 28.351 1.00 57.88 210 ASP A O 1
ATOM 1535 N N . PRO A 1 211 ? -6.359 -37.462 27.511 1.00 61.22 211 PRO A N 1
ATOM 1536 C CA .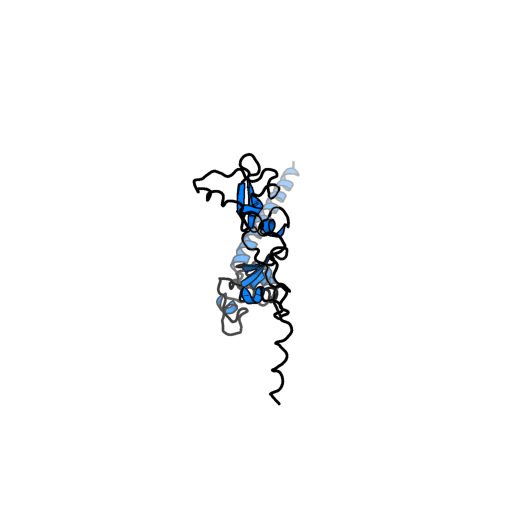 PRO A 1 211 ? -6.379 -37.918 26.119 1.00 61.22 211 PRO A CA 1
ATOM 1537 C C . PRO A 1 211 ? -5.053 -38.555 25.660 1.00 61.22 211 PRO A C 1
ATOM 1539 O O . PRO A 1 211 ? -4.893 -38.869 24.477 1.00 61.22 211 PRO A O 1
ATOM 1542 N N . THR A 1 212 ? -4.086 -38.787 26.554 1.00 57.41 212 THR A N 1
ATOM 1543 C CA . THR A 1 212 ? -2.713 -39.176 26.175 1.00 57.41 212 THR A CA 1
ATOM 1544 C C . THR A 1 212 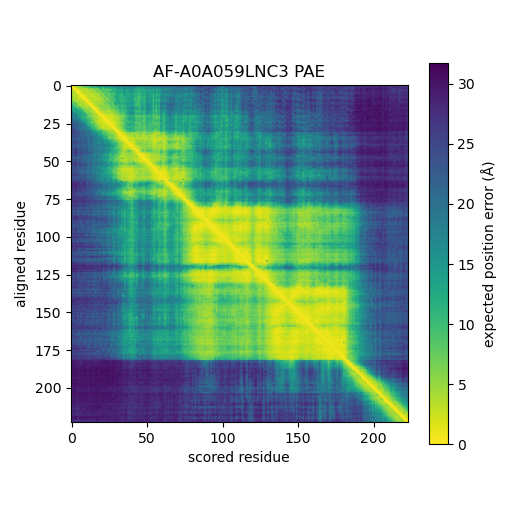? -2.543 -40.665 25.805 1.00 57.41 212 THR A C 1
ATOM 1546 O O . THR A 1 212 ? -1.421 -41.144 25.654 1.00 57.41 212 THR A O 1
ATOM 1549 N N . ALA A 1 213 ? -3.623 -41.431 25.606 1.00 56.88 213 ALA A N 1
ATOM 1550 C CA . ALA A 1 213 ? -3.538 -42.885 25.398 1.00 56.88 213 ALA A CA 1
ATOM 1551 C C . ALA A 1 213 ? -3.674 -43.395 23.942 1.00 56.88 213 ALA A C 1
ATOM 1553 O O . ALA A 1 213 ? -3.487 -44.590 23.719 1.00 56.88 213 ALA A O 1
ATOM 1554 N N . ALA A 1 214 ? -3.978 -42.566 22.931 1.00 54.62 214 ALA A N 1
ATOM 1555 C CA . ALA A 1 214 ? -4.435 -43.096 21.629 1.00 54.62 214 ALA A CA 1
ATOM 1556 C C . ALA A 1 214 ? -3.485 -42.977 20.412 1.00 54.62 214 ALA A C 1
ATOM 1558 O O . ALA A 1 214 ? -3.820 -43.506 19.355 1.00 54.62 214 ALA A O 1
ATOM 1559 N N . ALA A 1 215 ? -2.307 -42.349 20.499 1.00 55.59 215 ALA A N 1
ATOM 1560 C CA . ALA A 1 215 ? -1.531 -41.982 19.296 1.00 55.59 215 ALA A CA 1
ATOM 1561 C C . ALA A 1 215 ? -0.167 -42.692 19.122 1.00 55.59 215 ALA A C 1
ATOM 1563 O O . ALA A 1 215 ? 0.801 -42.062 18.708 1.00 55.59 215 ALA A O 1
ATOM 1564 N N . LEU A 1 216 ? -0.065 -43.998 19.412 1.00 54.78 216 LEU A N 1
ATOM 1565 C CA . LEU A 1 216 ? 1.192 -44.767 19.254 1.00 54.78 216 LEU A CA 1
ATOM 1566 C C . LEU A 1 216 ? 1.095 -46.028 18.372 1.00 54.78 216 LEU A C 1
ATOM 1568 O O . LEU A 1 216 ? 1.934 -46.919 18.458 1.00 54.78 216 LEU A O 1
ATOM 1572 N N . LYS A 1 217 ? 0.113 -46.110 17.469 1.00 60.16 217 LYS A N 1
ATOM 1573 C CA . LYS A 1 217 ? 0.060 -47.164 16.439 1.00 60.16 217 LYS A CA 1
ATOM 1574 C C . LYS A 1 217 ? -0.153 -46.549 15.062 1.00 60.16 217 LYS A C 1
ATOM 1576 O O . LYS A 1 217 ? -1.293 -46.243 14.747 1.00 60.16 217 LYS A O 1
ATOM 1581 N N . SER A 1 218 ? 0.913 -46.373 14.272 1.00 54.28 218 SER A N 1
ATOM 1582 C CA . SER A 1 218 ? 0.899 -46.434 12.788 1.00 54.28 218 SER A CA 1
ATOM 1583 C C . SER A 1 218 ? 2.140 -45.764 12.160 1.00 54.28 218 SER A C 1
ATOM 1585 O O . SER A 1 218 ? 2.011 -44.883 11.312 1.00 54.28 218 SER A O 1
ATOM 1587 N N . VAL A 1 219 ? 3.355 -46.167 12.541 1.00 56.06 219 VAL A N 1
ATOM 1588 C CA . VAL A 1 219 ? 4.554 -45.887 11.722 1.00 56.06 219 VAL A CA 1
ATOM 1589 C C . VAL A 1 219 ? 5.419 -47.142 11.698 1.00 56.06 219 VAL A C 1
ATOM 1591 O O . VAL A 1 219 ? 6.474 -47.194 12.311 1.00 56.06 219 VAL A O 1
ATOM 1594 N N . ASP A 1 220 ? 4.914 -48.185 11.047 1.00 61.41 220 ASP A N 1
ATOM 1595 C CA . ASP A 1 220 ? 5.704 -49.361 10.676 1.00 61.41 220 ASP A CA 1
ATOM 1596 C C . ASP A 1 220 ? 5.031 -50.009 9.461 1.00 61.41 220 ASP A C 1
ATOM 1598 O O . ASP A 1 220 ? 4.242 -50.934 9.598 1.00 61.41 220 ASP A O 1
ATOM 1602 N N . ASP A 1 221 ? 5.195 -49.391 8.286 1.00 56.88 221 ASP A N 1
ATOM 1603 C CA . ASP A 1 221 ? 5.095 -50.085 6.994 1.00 56.88 221 ASP A CA 1
ATOM 1604 C C . ASP A 1 221 ? 5.458 -49.128 5.848 1.00 56.88 221 ASP A C 1
ATOM 1606 O O . ASP A 1 221 ? 4.638 -48.307 5.425 1.00 56.88 221 ASP A O 1
ATOM 1610 N N . ARG A 1 222 ? 6.713 -49.212 5.384 1.00 54.44 222 ARG A N 1
ATOM 1611 C CA . ARG A 1 222 ? 7.168 -49.066 3.982 1.00 54.44 222 ARG A CA 1
ATOM 1612 C C . ARG A 1 222 ? 8.695 -48.984 3.935 1.00 54.44 222 ARG A C 1
ATOM 1614 O O . ARG A 1 222 ? 9.283 -47.903 3.955 1.00 54.44 222 ARG A O 1
ATOM 1621 N N . VAL A 1 223 ? 9.292 -50.174 3.884 1.00 62.09 223 VAL A N 1
ATOM 1622 C CA . VAL A 1 223 ? 10.542 -50.464 3.165 1.00 62.09 223 VAL A CA 1
ATOM 1623 C C . VAL A 1 223 ? 10.194 -50.700 1.699 1.00 62.09 223 VAL A C 1
ATOM 1625 O O . VAL A 1 223 ? 9.120 -51.298 1.456 1.00 62.09 223 VAL A O 1
#

Secondary structure (DSSP, 8-state):
--HHHHHHHHHHHHHHHHHHHHHHHHHHHHSSPP-B-TTT-SB--HHHHTTT---BSSHHHHT-TTTTSS-TT---SS---EEEEEE-TTT-EEEEE--HHHHHSSSSEESSHHHHH-SSSTT-SSTT----PPPEEEEEE-SSS-EEEEE--HHHHTTSSSEESSHHHHHSBTTTBTT-------S--------------GGG-------TTS---------

pLDDT: mean 75.1, std 15.73, range [46.41, 96.81]

Radius of gyration: 36.16 Å; Cα contacts (8 Å, |Δi|>4): 315; chains: 1; bounding box: 69×115×81 Å

Solvent-accessible surface area (backbone atoms only — not comparable to full-atom values): 13711 Å² total; per-residue (Å²): 137,69,70,72,62,57,56,57,55,54,55,56,58,55,58,60,59,57,56,57,56,56,52,52,57,52,56,57,62,72,72,55,76,68,43,23,41,59,92,71,53,40,88,53,66,70,77,59,58,74,69,71,55,81,58,27,80,41,60,63,55,30,25,30,62,78,70,83,19,67,30,48,89,31,69,59,91,60,49,66,77,22,22,29,74,73,37,70,79,90,43,25,34,67,39,82,38,76,49,47,70,59,50,66,39,96,59,78,54,27,90,39,65,63,54,32,31,26,57,76,46,97,74,27,77,32,80,82,20,52,44,79,66,65,68,18,18,27,73,68,39,79,76,88,54,24,36,67,38,79,37,76,51,44,73,54,48,68,62,82,58,67,44,23,89,40,62,67,58,27,36,29,71,62,46,65,29,75,83,22,42,50,74,76,83,75,81,74,76,74,78,71,81,71,75,81,70,76,78,78,68,84,83,75,71,73,80,87,79,78,80,87,80,76,89,86,83,87,89,86,88,85,131